Protein AF-A0A2V5UA02-F1 (afdb_monomer)

Secondary structure (DSSP, 8-state):
------------------------------------------------------------------PPPP-S-PPPHHHHHHHHHHHTS--HHHHHHHTT-EEEEEEEEE--SSSTTSPPEEEEEEEEEEEETTTTEEEEEEEEEEEEE-TTS-EEEEEEEE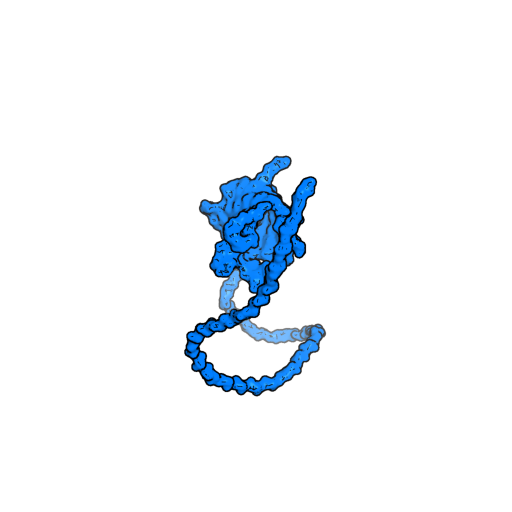EEEEEEETTTTEEEEEEEESS-SPPEEEEEEEETTTTEEEEEEEEEEETTEEEEEEEEEEEEETTEEEEEEEEEETTEEEEEEEEEEEEPPP-

Nearest PDB structures (foldseek):
  7prn-assembly1_A  TM=4.041E-01  e=4.420E-01  Pseudogemmobacter blasticus
  3prn-assembly1_A  TM=4.049E-01  e=5.682E-01  Pseudogemmobacter blasticus
  5prn-assembly1_A  TM=3.579E-01  e=6.282E-01  Pseudogemmobacter blasticus
  1h6s-assembly1_1  TM=4.020E-01  e=2.318E+00  Pseudogemmobacter blasticus
  3njt-assembly1_A  TM=3.508E-01  e=8.136E+00  Bordetella pertussis

pLDDT: mean 78.28, std 24.82, range [33.5, 98.81]

Radius of gyration: 34.62 Å; Cα contacts (8 Å, |Δi|>4): 384; chains: 1; bounding box: 138×60×71 Å

Structure (mmCIF, N/CA/C/O backbone):
data_AF-A0A2V5UA02-F1
#
_entry.id   AF-A0A2V5UA02-F1
#
loop_
_atom_site.group_P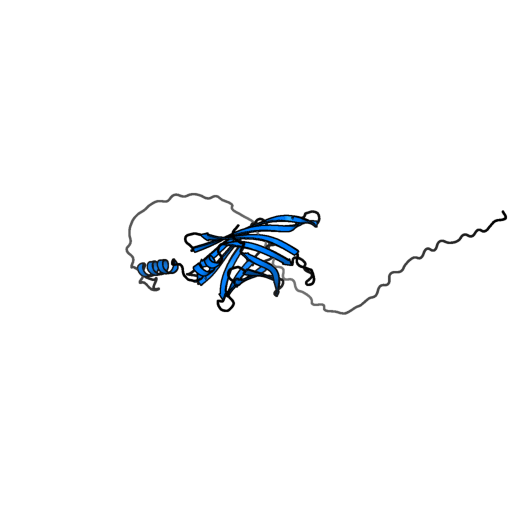DB
_atom_site.id
_atom_site.type_symbol
_atom_site.label_atom_id
_atom_site.label_alt_id
_atom_site.label_comp_id
_atom_site.label_asym_id
_atom_site.label_entity_id
_atom_site.label_seq_id
_atom_site.pdbx_PDB_ins_code
_atom_site.Cartn_x
_atom_site.Cartn_y
_atom_site.Cartn_z
_atom_site.occupancy
_atom_site.B_iso_or_equiv
_atom_site.auth_seq_id
_atom_site.auth_comp_id
_atom_site.auth_asym_id
_atom_site.auth_atom_id
_atom_site.pdbx_PDB_model_num
ATOM 1 N N . MET A 1 1 ? 83.099 -7.678 -37.977 1.00 44.25 1 MET A N 1
ATOM 2 C CA . MET A 1 1 ? 82.083 -8.731 -37.754 1.00 44.25 1 MET A CA 1
ATOM 3 C C . MET A 1 1 ? 81.622 -9.253 -39.113 1.00 44.25 1 MET A C 1
ATOM 5 O O . MET A 1 1 ? 81.489 -8.426 -40.009 1.00 44.25 1 MET A O 1
ATOM 9 N N . PRO A 1 2 ? 81.486 -10.575 -39.313 1.00 43.97 2 PRO A N 1
ATOM 10 C CA . PRO A 1 2 ? 81.421 -11.183 -40.642 1.00 43.97 2 PRO A CA 1
ATOM 11 C C . PRO A 1 2 ? 79.995 -11.489 -41.153 1.00 43.97 2 PRO A C 1
ATOM 13 O O . PRO A 1 2 ? 79.136 -11.896 -40.386 1.00 43.97 2 PRO A O 1
ATOM 16 N N . ALA A 1 3 ? 79.858 -11.365 -42.481 1.00 42.88 3 ALA A N 1
ATOM 17 C CA . ALA A 1 3 ? 79.146 -12.198 -43.472 1.00 42.88 3 ALA A CA 1
ATOM 18 C C . ALA A 1 3 ? 77.590 -12.379 -43.514 1.00 42.88 3 ALA A C 1
ATOM 20 O O . ALA A 1 3 ? 76.915 -12.247 -42.501 1.00 42.88 3 ALA A O 1
ATOM 21 N N . PRO A 1 4 ? 77.017 -12.683 -44.719 1.00 64.56 4 PRO A N 1
ATOM 22 C CA . PRO A 1 4 ? 75.630 -12.357 -45.122 1.00 64.56 4 PRO A CA 1
ATOM 23 C C . PRO A 1 4 ? 74.778 -13.522 -45.736 1.00 64.56 4 PRO A C 1
ATOM 25 O O . PRO A 1 4 ? 75.270 -14.629 -45.920 1.00 64.56 4 PRO A O 1
ATOM 28 N N . ARG A 1 5 ? 73.552 -13.178 -46.203 1.00 43.03 5 ARG A N 1
ATOM 29 C CA . ARG A 1 5 ? 72.666 -13.800 -47.247 1.00 43.03 5 ARG A CA 1
ATOM 30 C C . ARG A 1 5 ? 71.704 -14.975 -46.929 1.00 43.03 5 ARG A C 1
ATOM 32 O O . ARG A 1 5 ? 72.154 -16.071 -46.626 1.00 43.03 5 ARG A O 1
ATOM 39 N N . ARG A 1 6 ? 70.406 -14.763 -47.260 1.00 44.78 6 ARG A N 1
ATOM 40 C CA . ARG A 1 6 ? 69.466 -15.494 -48.189 1.00 44.78 6 ARG A CA 1
ATOM 41 C C . ARG A 1 6 ? 68.017 -15.040 -47.863 1.00 44.78 6 ARG A C 1
ATOM 43 O O . ARG A 1 6 ? 67.679 -15.029 -46.691 1.00 44.78 6 ARG A O 1
ATOM 50 N N . ASN A 1 7 ? 67.212 -14.396 -48.721 1.00 39.03 7 ASN A N 1
ATOM 51 C CA . ASN A 1 7 ? 66.489 -14.789 -49.955 1.00 39.03 7 ASN A CA 1
ATOM 52 C C . ASN A 1 7 ? 65.611 -16.057 -49.870 1.00 39.03 7 ASN A C 1
ATOM 54 O O . ASN A 1 7 ? 66.177 -17.139 -49.785 1.00 39.03 7 ASN A O 1
ATOM 58 N N . GLU A 1 8 ? 64.277 -15.869 -49.949 1.00 41.12 8 GLU A N 1
ATOM 59 C CA . GLU A 1 8 ? 63.208 -16.608 -50.692 1.00 41.12 8 GLU A CA 1
ATOM 60 C C . GLU A 1 8 ? 61.828 -16.188 -50.099 1.00 41.12 8 GLU A C 1
ATOM 62 O O . GLU A 1 8 ? 61.665 -16.260 -48.889 1.00 41.12 8 GLU A O 1
ATOM 67 N N . LEU A 1 9 ? 60.885 -15.470 -50.742 1.00 37.81 9 LEU A N 1
ATOM 68 C CA . LEU A 1 9 ? 60.045 -15.646 -51.953 1.00 37.81 9 LEU A CA 1
ATOM 69 C C . LEU A 1 9 ? 59.036 -16.818 -51.903 1.00 37.81 9 LEU A C 1
ATOM 71 O O . LEU A 1 9 ? 59.403 -17.916 -51.511 1.00 37.81 9 LEU A O 1
ATOM 75 N N . PHE A 1 10 ? 57.816 -16.544 -52.416 1.00 34.16 10 PHE A N 1
ATOM 76 C CA . PHE A 1 10 ? 56.664 -17.434 -52.720 1.00 34.16 10 PHE A CA 1
ATOM 77 C C . PHE A 1 10 ? 55.668 -17.696 -51.556 1.00 34.16 10 PHE A C 1
ATOM 79 O O . PHE A 1 10 ? 56.072 -17.959 -50.438 1.00 34.16 10 PHE A O 1
ATOM 86 N N . THR A 1 11 ? 54.330 -17.647 -51.683 1.00 39.56 11 THR A N 1
ATOM 87 C CA . THR A 1 11 ? 53.408 -17.516 -52.832 1.00 39.56 11 THR A CA 1
ATOM 88 C C . THR A 1 11 ? 52.009 -17.115 -52.338 1.00 39.56 11 THR A C 1
ATOM 90 O O . THR A 1 11 ? 51.593 -17.517 -51.253 1.00 39.56 11 THR A O 1
ATOM 93 N N . PHE A 1 12 ? 51.253 -16.409 -53.182 1.00 37.28 12 PHE A N 1
ATOM 94 C CA . PHE A 1 12 ? 49.795 -16.274 -53.111 1.00 37.28 12 PHE A CA 1
ATOM 95 C C . PHE A 1 12 ? 49.095 -17.644 -53.139 1.00 37.28 12 PHE A C 1
ATOM 97 O O . PHE A 1 12 ? 49.460 -18.503 -53.942 1.00 37.28 12 PHE A O 1
ATOM 104 N N . ARG A 1 13 ? 48.026 -17.815 -52.349 1.00 37.06 13 ARG A N 1
ATOM 105 C CA . ARG A 1 13 ? 47.052 -18.899 -52.547 1.00 37.06 13 ARG A CA 1
ATOM 106 C C . ARG A 1 13 ? 45.625 -18.366 -52.446 1.00 37.06 13 ARG A C 1
ATOM 108 O O . ARG A 1 13 ? 45.094 -18.128 -51.368 1.00 37.06 13 ARG A O 1
ATOM 115 N N . THR A 1 14 ? 45.032 -18.168 -53.612 1.00 40.12 14 THR A N 1
ATOM 116 C CA . THR A 1 14 ? 43.599 -18.027 -53.867 1.00 40.12 14 THR A CA 1
ATOM 117 C C . THR A 1 14 ? 42.928 -19.390 -53.681 1.00 40.12 14 THR A C 1
ATOM 119 O O . THR A 1 14 ? 43.393 -20.366 -54.264 1.00 40.12 14 THR A O 1
ATOM 122 N N . CYS A 1 15 ? 41.809 -19.464 -52.957 1.00 38.41 15 CYS A N 1
ATOM 123 C CA . CYS A 1 15 ? 40.869 -20.585 -53.058 1.00 38.41 15 CYS A CA 1
ATOM 124 C C . CYS A 1 15 ? 39.429 -20.054 -53.098 1.00 38.41 15 CYS A C 1
ATOM 126 O O . CYS A 1 15 ? 38.960 -19.403 -52.169 1.00 38.41 15 CYS A O 1
ATOM 128 N N . HIS A 1 16 ? 38.767 -20.323 -54.223 1.00 34.78 16 HIS A N 1
ATOM 129 C CA . HIS A 1 16 ? 37.327 -20.223 -54.446 1.00 34.78 16 HIS A CA 1
ATOM 130 C C . HIS A 1 16 ? 36.586 -21.410 -53.785 1.00 34.78 16 HIS A C 1
ATOM 132 O O . HIS A 1 16 ? 37.111 -22.517 -53.844 1.00 34.78 16 HIS A O 1
ATOM 138 N N . LEU A 1 17 ? 35.398 -21.129 -53.209 1.00 38.00 17 LEU A N 1
ATOM 139 C CA . LEU A 1 17 ? 34.089 -21.851 -53.212 1.00 38.00 17 LEU A CA 1
ATOM 140 C C . LEU A 1 17 ? 34.045 -23.407 -53.267 1.00 38.00 17 LEU A C 1
ATOM 142 O O . LEU A 1 17 ? 34.821 -24.007 -54.002 1.00 38.00 17 LEU A O 1
ATOM 146 N N . PRO A 1 18 ? 33.067 -24.083 -52.605 1.00 46.84 18 PRO A N 1
ATOM 147 C CA . PRO A 1 18 ? 31.651 -23.909 -52.963 1.00 46.84 18 PRO A CA 1
ATOM 148 C C . PRO A 1 18 ? 30.606 -23.980 -51.832 1.00 46.84 18 PRO A C 1
ATOM 150 O O . PRO A 1 18 ? 30.835 -24.461 -50.726 1.00 46.84 18 PRO A O 1
ATOM 153 N N . ALA A 1 19 ? 29.414 -23.499 -52.193 1.00 39.88 19 ALA A N 1
ATOM 154 C CA . ALA A 1 19 ? 28.150 -23.716 -51.511 1.00 39.88 19 ALA A CA 1
ATOM 155 C C . ALA A 1 19 ? 27.796 -25.212 -51.452 1.00 39.88 19 ALA A C 1
ATOM 157 O O . ALA A 1 19 ? 27.838 -25.902 -52.472 1.00 39.88 19 ALA A O 1
ATOM 158 N N . VAL A 1 20 ? 27.384 -25.681 -50.274 1.00 43.22 20 VAL A N 1
ATOM 159 C CA . VAL A 1 20 ? 26.699 -26.965 -50.102 1.00 43.22 20 VAL A CA 1
ATOM 160 C C . VAL A 1 20 ? 25.232 -26.678 -49.825 1.00 43.22 20 VAL A C 1
ATOM 162 O O . VAL A 1 20 ? 24.873 -25.954 -48.898 1.00 43.22 20 VAL A O 1
ATOM 165 N N . THR A 1 21 ? 24.413 -27.232 -50.706 1.00 40.62 21 THR A N 1
ATOM 166 C CA . THR A 1 21 ? 22.963 -27.327 -50.625 1.00 40.62 21 THR A CA 1
ATOM 167 C C . THR A 1 21 ? 22.632 -28.734 -50.140 1.00 40.62 21 THR A C 1
ATOM 169 O O . THR A 1 21 ? 23.175 -29.694 -50.673 1.00 40.62 21 THR A O 1
ATOM 172 N N . ASP A 1 22 ? 21.744 -28.857 -49.157 1.00 38.25 22 ASP A N 1
ATOM 173 C CA . ASP A 1 22 ? 21.011 -30.096 -48.860 1.00 38.25 22 ASP A CA 1
ATOM 174 C C . ASP A 1 22 ? 19.684 -29.668 -48.213 1.00 38.25 22 ASP A C 1
ATOM 176 O O . ASP A 1 22 ? 19.669 -29.067 -47.142 1.00 38.25 22 ASP A O 1
ATOM 180 N N . ARG A 1 23 ? 18.565 -29.618 -48.949 1.00 33.53 23 ARG A N 1
ATOM 181 C CA . ARG A 1 23 ? 17.647 -30.736 -49.250 1.00 33.53 23 ARG A CA 1
ATOM 182 C C . ARG A 1 23 ? 17.317 -31.587 -48.022 1.00 33.53 23 ARG A C 1
ATOM 184 O O . ARG A 1 23 ? 17.818 -32.688 -47.862 1.00 33.53 23 ARG A O 1
ATOM 191 N N . TRP A 1 24 ? 16.341 -31.118 -47.250 1.00 36.22 24 TRP A N 1
ATOM 192 C CA . TRP A 1 24 ? 15.374 -32.006 -46.608 1.00 36.22 24 TRP A CA 1
ATOM 193 C C . TRP A 1 24 ? 13.993 -31.703 -47.186 1.00 36.22 24 TRP A C 1
ATOM 195 O O . TRP A 1 24 ? 13.451 -30.609 -47.038 1.00 36.22 24 TRP A O 1
ATOM 205 N N . GLN A 1 25 ? 13.503 -32.671 -47.957 1.00 35.56 25 GLN A N 1
ATOM 206 C CA . GLN A 1 25 ? 12.143 -32.766 -48.463 1.00 35.56 25 GLN A CA 1
ATOM 207 C C . GLN A 1 25 ? 11.317 -33.538 -47.431 1.00 35.56 25 GLN A C 1
ATOM 209 O O . GLN A 1 25 ? 11.690 -34.654 -47.097 1.00 35.56 25 GLN A O 1
ATOM 214 N N . ASP A 1 26 ? 10.185 -32.981 -47.014 1.00 40.06 26 ASP A N 1
ATOM 215 C CA . ASP A 1 26 ? 8.992 -33.736 -46.608 1.00 40.06 26 ASP A CA 1
ATOM 216 C C . ASP A 1 26 ? 7.778 -32.872 -47.006 1.00 40.06 26 ASP A C 1
ATOM 218 O O . ASP A 1 26 ? 7.666 -31.712 -46.619 1.00 40.06 26 ASP A O 1
ATOM 222 N N . ALA A 1 27 ? 7.109 -33.221 -48.109 1.00 35.56 27 ALA A N 1
ATOM 223 C CA . ALA A 1 27 ? 5.865 -34.000 -48.155 1.00 35.56 27 ALA A CA 1
ATOM 224 C C . ALA A 1 27 ? 4.658 -33.218 -47.584 1.00 35.56 27 ALA A C 1
ATOM 226 O O . ALA A 1 27 ? 4.416 -33.153 -46.391 1.00 35.56 27 ALA A O 1
ATOM 227 N N . SER A 1 28 ? 3.938 -32.491 -48.443 1.00 36.66 28 SER A N 1
ATOM 228 C CA . SER A 1 28 ? 2.637 -32.939 -48.982 1.00 36.66 28 SER A CA 1
ATOM 229 C C . SER A 1 28 ? 1.447 -32.738 -48.033 1.00 36.66 28 SER A C 1
ATOM 231 O O . SER A 1 28 ? 1.013 -33.676 -47.381 1.00 36.66 28 SER A O 1
ATOM 233 N N . MET A 1 29 ? 0.794 -31.570 -48.091 1.00 33.50 29 MET A N 1
ATOM 234 C CA . MET A 1 29 ? -0.670 -31.529 -47.972 1.00 33.50 29 MET A CA 1
ATOM 235 C C . MET A 1 29 ? -1.243 -30.365 -48.786 1.00 33.50 29 MET A C 1
ATOM 237 O O . MET A 1 29 ? -1.203 -29.202 -48.397 1.00 33.50 29 MET A O 1
ATOM 241 N N . LYS A 1 30 ? -1.738 -30.715 -49.975 1.00 36.88 30 LYS A N 1
ATOM 242 C CA . LYS A 1 30 ? -2.547 -29.865 -50.848 1.00 36.88 30 LYS A CA 1
ATOM 243 C C . LYS A 1 30 ? -3.998 -29.988 -50.389 1.00 36.88 30 LYS A C 1
ATOM 245 O O . LYS A 1 30 ? -4.533 -31.091 -50.438 1.00 36.88 30 LYS A O 1
ATOM 250 N N . ILE A 1 31 ? -4.644 -28.884 -50.025 1.00 43.59 31 ILE A N 1
ATOM 251 C CA . ILE A 1 31 ? -6.110 -28.798 -50.014 1.00 43.59 31 ILE A CA 1
ATOM 252 C C . ILE A 1 31 ? -6.509 -27.538 -50.783 1.00 43.59 31 ILE A C 1
ATOM 254 O O . ILE A 1 31 ? -6.121 -26.423 -50.440 1.00 43.59 31 ILE A O 1
ATOM 258 N N . LEU A 1 32 ? -7.232 -27.765 -51.881 1.00 41.12 32 LEU A N 1
ATOM 259 C CA . LEU A 1 32 ? -7.864 -26.762 -52.731 1.00 41.12 32 LEU A CA 1
ATOM 260 C C . LEU A 1 32 ? -9.082 -26.131 -52.020 1.00 41.12 32 LEU A C 1
ATOM 262 O O . LEU A 1 32 ? -9.930 -26.856 -51.516 1.00 41.12 32 LEU A O 1
ATOM 266 N N . MET A 1 33 ? -9.130 -24.791 -52.024 1.00 38.28 33 MET A N 1
ATOM 267 C CA . MET A 1 33 ? -10.211 -23.868 -52.456 1.00 38.28 33 MET A CA 1
ATOM 268 C C . MET A 1 33 ? -11.691 -24.344 -52.512 1.00 38.28 33 MET A C 1
ATOM 270 O O . MET A 1 33 ? -11.952 -25.463 -52.946 1.00 38.28 33 MET A O 1
ATOM 274 N N . PRO A 1 34 ? -12.682 -23.454 -52.227 1.00 44.00 34 PRO A N 1
ATOM 275 C CA . PRO A 1 34 ? -12.965 -22.334 -53.141 1.00 44.00 34 PRO A CA 1
ATOM 276 C C . PRO A 1 34 ? -13.311 -20.960 -52.534 1.00 44.00 34 PRO A C 1
ATOM 278 O O . PRO A 1 34 ? -13.901 -20.822 -51.466 1.00 44.00 34 PRO A O 1
ATOM 281 N N . LEU A 1 35 ? -12.963 -19.945 -53.334 1.00 33.78 35 LEU A N 1
ATOM 282 C CA . LEU A 1 35 ? -13.507 -18.588 -53.357 1.00 33.78 35 LEU A CA 1
ATOM 283 C C . LEU A 1 35 ? -15.044 -18.598 -53.419 1.00 33.78 35 LEU A C 1
ATOM 285 O O . LEU A 1 35 ? -15.616 -19.230 -54.306 1.00 33.78 35 LEU A O 1
ATOM 289 N N . ILE A 1 36 ? -15.683 -17.759 -52.603 1.00 37.84 36 ILE A N 1
ATOM 290 C CA . ILE A 1 36 ? -16.946 -17.107 -52.964 1.00 37.84 36 ILE A CA 1
ATOM 291 C C . ILE A 1 36 ? -16.736 -15.600 -52.814 1.00 37.84 36 ILE A C 1
ATOM 293 O O . ILE A 1 36 ? -16.637 -15.056 -51.718 1.00 37.84 36 ILE A O 1
ATOM 297 N N . THR A 1 37 ? -16.631 -14.940 -53.960 1.00 33.97 37 THR A N 1
ATOM 298 C CA . THR A 1 37 ? -16.760 -13.497 -54.152 1.00 33.97 37 THR A CA 1
ATOM 299 C C . THR A 1 37 ? -18.215 -13.082 -53.955 1.00 33.97 37 THR A C 1
ATOM 301 O O . THR A 1 37 ? -19.076 -13.539 -54.702 1.00 33.97 37 THR A O 1
ATOM 304 N N . ILE A 1 38 ? -18.486 -12.164 -53.024 1.00 43.59 38 ILE A N 1
ATOM 305 C CA . ILE A 1 38 ? -19.671 -11.298 -53.092 1.00 43.59 38 ILE A CA 1
ATOM 306 C C . ILE A 1 38 ? -19.188 -9.851 -53.066 1.00 43.59 38 ILE A C 1
ATOM 308 O O . ILE A 1 38 ? -18.686 -9.339 -52.069 1.00 43.59 38 ILE A O 1
ATOM 312 N N . LEU A 1 39 ? -19.318 -9.238 -54.235 1.00 33.91 39 LEU A N 1
ATOM 313 C CA . LEU A 1 39 ? -19.153 -7.828 -54.523 1.00 33.91 39 LEU A CA 1
ATOM 314 C C . LEU A 1 39 ? -20.475 -7.128 -54.183 1.00 33.91 39 LEU A C 1
ATOM 316 O O . LEU A 1 39 ? -21.477 -7.417 -54.826 1.00 33.91 39 LEU A O 1
ATOM 320 N N . PHE A 1 40 ? -20.477 -6.190 -53.238 1.00 38.31 40 PHE A N 1
ATOM 321 C CA . PHE A 1 40 ? -21.407 -5.059 -53.268 1.00 38.31 40 PHE A CA 1
ATOM 322 C C . PHE A 1 40 ? -20.694 -3.819 -52.730 1.00 38.31 40 PHE A C 1
ATOM 324 O O . PHE A 1 40 ? -20.403 -3.689 -51.544 1.00 38.31 40 PHE A O 1
ATOM 331 N N . ALA A 1 41 ? -20.372 -2.925 -53.659 1.00 37.53 41 ALA A N 1
ATOM 332 C CA . ALA A 1 41 ? -20.056 -1.537 -53.385 1.00 37.53 41 ALA A CA 1
ATOM 333 C C . ALA A 1 41 ? -21.334 -0.810 -52.944 1.00 37.53 41 ALA A C 1
ATOM 335 O O . ALA A 1 41 ? -22.381 -1.087 -53.516 1.00 37.53 41 ALA A O 1
ATOM 336 N N . THR A 1 42 ? -21.233 0.138 -52.006 1.00 40.31 42 THR A N 1
ATOM 337 C CA . THR A 1 42 ? -21.616 1.547 -52.238 1.00 40.31 42 THR A CA 1
ATOM 338 C C . THR A 1 42 ? -21.344 2.438 -51.020 1.00 40.31 42 THR A C 1
ATOM 340 O O . THR A 1 42 ? -21.870 2.213 -49.938 1.00 40.31 42 THR A O 1
ATOM 343 N N . LEU A 1 43 ? -20.554 3.475 -51.306 1.00 39.34 43 LEU A N 1
ATOM 344 C CA . LEU A 1 43 ? -20.651 4.892 -50.935 1.00 39.34 43 LEU A CA 1
ATOM 345 C C . LEU A 1 43 ? -20.755 5.371 -49.472 1.00 39.34 43 LEU A C 1
ATOM 347 O O . LEU A 1 43 ? -21.696 5.126 -48.728 1.00 39.34 43 LEU A O 1
ATOM 351 N N . ILE A 1 44 ? -19.784 6.240 -49.194 1.00 49.00 44 ILE A N 1
ATOM 352 C CA . ILE A 1 44 ? -19.605 7.191 -48.101 1.00 49.00 44 ILE A CA 1
ATOM 353 C C . ILE A 1 44 ? -20.688 8.280 -48.149 1.00 49.00 44 ILE A C 1
ATOM 355 O O . ILE A 1 44 ? -20.891 8.884 -49.200 1.00 49.00 44 ILE A O 1
ATOM 359 N N . ALA A 1 45 ? -21.271 8.616 -46.997 1.00 42.94 45 ALA A N 1
ATOM 360 C CA . ALA A 1 45 ? -21.714 9.977 -46.689 1.00 42.94 45 ALA A CA 1
ATOM 361 C C . ALA A 1 45 ? -21.828 10.160 -45.167 1.00 42.94 45 ALA A C 1
ATOM 363 O O . ALA A 1 45 ? -22.737 9.641 -44.523 1.00 42.94 45 AL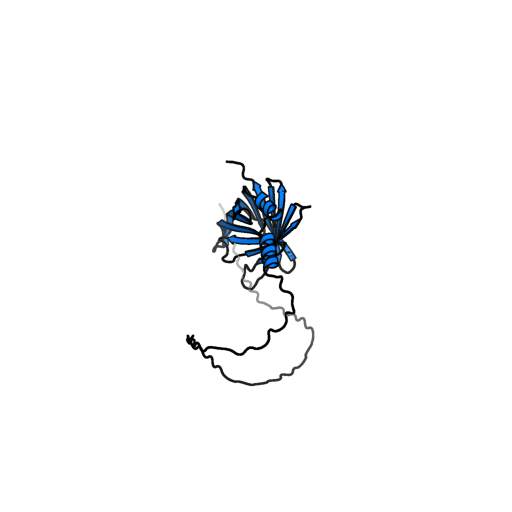A A O 1
ATOM 364 N N . THR A 1 46 ? -20.888 10.903 -44.588 1.00 52.03 46 THR A N 1
ATOM 365 C CA . THR A 1 46 ? -21.036 11.535 -43.276 1.00 52.03 46 THR A CA 1
ATOM 366 C C . THR A 1 46 ? -21.936 12.766 -43.404 1.00 52.03 46 THR A C 1
ATOM 368 O O . THR A 1 46 ? -21.794 13.531 -44.359 1.00 52.03 46 THR A O 1
ATOM 371 N N . PRO A 1 47 ? -22.782 13.043 -42.403 1.00 50.81 47 PRO A N 1
ATOM 372 C CA . PRO A 1 47 ? -23.123 14.414 -42.079 1.00 50.81 47 PRO A CA 1
ATOM 373 C C . PRO A 1 47 ? -22.591 14.744 -40.685 1.00 50.81 47 PRO A C 1
ATOM 375 O O . PRO A 1 47 ? -23.102 14.301 -39.660 1.00 50.81 47 PRO A O 1
ATOM 378 N N . SER A 1 48 ? -21.539 15.557 -40.675 1.00 49.78 48 SER A N 1
ATOM 379 C CA . SER A 1 48 ? -21.282 16.489 -39.586 1.00 49.78 48 SER A CA 1
ATOM 380 C C . SER A 1 48 ? -22.328 17.596 -39.700 1.00 49.78 48 SER A C 1
ATOM 382 O O . SER A 1 48 ? -22.337 18.287 -40.713 1.00 49.78 48 SER A O 1
ATOM 384 N N . PHE A 1 49 ? -23.215 17.754 -38.715 1.00 44.31 49 PHE A N 1
ATOM 385 C CA . PHE A 1 49 ? -23.957 19.001 -38.522 1.00 44.31 49 PHE A CA 1
ATOM 386 C C . PHE A 1 49 ? -24.345 19.197 -37.049 1.00 44.31 49 PHE A C 1
ATOM 388 O O . PHE A 1 49 ? -25.112 18.434 -36.472 1.00 44.31 49 PHE A O 1
ATOM 395 N N . ALA A 1 50 ? -23.710 20.225 -36.485 1.00 36.62 50 ALA A N 1
ATOM 396 C CA . ALA A 1 50 ? -24.150 21.201 -35.492 1.00 36.62 50 ALA A CA 1
ATOM 397 C C . ALA A 1 50 ? -25.260 20.848 -34.481 1.00 36.62 50 ALA A C 1
ATOM 399 O O . ALA A 1 50 ? -26.403 20.562 -34.827 1.00 36.62 50 ALA A O 1
ATOM 400 N N . GLN A 1 51 ? -24.932 21.093 -33.207 1.00 36.84 51 GLN A N 1
ATOM 401 C CA . GLN A 1 51 ? -25.885 21.449 -32.158 1.00 36.84 51 GLN A CA 1
ATOM 402 C C . GLN A 1 51 ? -26.821 22.565 -32.643 1.00 36.84 51 GLN A C 1
ATOM 404 O O . GLN A 1 51 ? -26.404 23.711 -32.804 1.00 36.84 51 GLN A O 1
ATOM 409 N N . THR A 1 52 ? -28.101 22.252 -32.796 1.00 37.25 52 THR A N 1
ATOM 410 C CA . THR A 1 52 ? -29.168 23.248 -32.720 1.00 37.25 52 THR A CA 1
ATOM 411 C C . THR A 1 52 ? -29.781 23.188 -31.332 1.00 37.25 52 THR A C 1
ATOM 413 O O . THR A 1 52 ? -30.460 22.231 -30.964 1.00 37.25 52 THR A O 1
ATOM 416 N N . THR A 1 53 ? -29.521 24.233 -30.555 1.00 43.41 53 THR A N 1
ATOM 417 C CA . THR A 1 53 ? -30.341 24.625 -29.417 1.00 43.41 53 THR A CA 1
ATOM 418 C C . THR A 1 53 ? -31.737 24.972 -29.928 1.00 43.41 53 THR A C 1
ATOM 420 O O . THR A 1 53 ? -31.925 25.959 -30.634 1.00 43.41 53 THR A O 1
ATOM 423 N N . SER A 1 54 ? -32.736 24.172 -29.569 1.00 39.34 54 SER A N 1
ATOM 424 C CA . SER A 1 54 ? -34.141 24.531 -29.760 1.00 39.34 54 SER A CA 1
ATOM 425 C C . SER A 1 54 ? -34.873 24.457 -28.429 1.00 39.34 54 SER A C 1
ATOM 427 O O . SER A 1 54 ? -35.268 23.399 -27.945 1.00 39.34 54 SER A O 1
ATOM 429 N N . THR A 1 55 ? -34.956 25.645 -27.844 1.00 36.66 55 THR A N 1
ATOM 430 C CA . THR A 1 55 ? -36.007 26.214 -27.007 1.00 36.66 55 THR A CA 1
ATOM 431 C C . THR A 1 55 ? -37.319 25.422 -26.956 1.00 36.66 55 THR A C 1
ATOM 433 O O . THR A 1 55 ? -37.940 25.113 -27.969 1.00 36.66 55 THR A O 1
ATOM 436 N N . SER A 1 56 ? -37.736 25.184 -25.715 1.00 40.69 56 SER A N 1
ATOM 437 C CA . SER A 1 56 ? -39.050 24.731 -25.253 1.00 40.69 56 SER A CA 1
ATOM 438 C C . SER A 1 56 ? -40.222 25.562 -25.801 1.00 40.69 56 SER A C 1
ATOM 440 O O . SER A 1 56 ? -40.104 26.786 -25.894 1.00 40.69 56 SER A O 1
ATOM 442 N N . PRO A 1 57 ? -41.402 24.950 -25.988 1.00 43.22 57 PRO A N 1
ATOM 443 C CA . PRO A 1 57 ? -42.650 25.604 -25.639 1.00 43.22 57 PRO A CA 1
ATOM 444 C C . PRO A 1 57 ? -43.338 24.867 -24.487 1.00 43.22 57 PRO A C 1
ATOM 446 O O . PRO A 1 57 ? -43.652 23.678 -24.558 1.00 43.22 57 PRO A O 1
ATOM 449 N N . ALA A 1 58 ? -43.616 25.628 -23.431 1.00 43.00 58 ALA A N 1
ATOM 450 C CA . ALA A 1 58 ? -44.589 25.279 -22.414 1.00 43.00 58 ALA A CA 1
ATOM 451 C C . ALA A 1 58 ? -45.998 25.192 -23.032 1.00 43.00 58 ALA A C 1
ATOM 453 O O . ALA A 1 58 ? -46.420 26.087 -23.762 1.00 43.00 58 ALA A O 1
ATOM 454 N N . GLY A 1 59 ? -46.734 24.139 -22.683 1.00 35.28 59 GLY A N 1
ATOM 455 C CA . GLY A 1 59 ? -48.155 23.964 -22.971 1.00 35.28 59 GLY A CA 1
ATOM 456 C C . GLY A 1 59 ? -48.753 23.012 -21.940 1.00 35.28 59 GLY A C 1
ATOM 457 O O . GLY A 1 59 ? -48.265 21.900 -21.760 1.00 35.28 59 GLY A O 1
ATOM 458 N N . ALA A 1 60 ? -49.735 23.501 -21.193 1.00 38.56 60 ALA A N 1
ATOM 459 C CA . ALA A 1 60 ? -50.197 22.942 -19.934 1.00 38.56 60 ALA A CA 1
ATOM 460 C C . ALA A 1 60 ? -51.335 21.908 -20.070 1.00 38.56 60 ALA A C 1
ATOM 462 O O . ALA A 1 60 ? -52.155 21.980 -20.978 1.00 38.56 60 ALA A O 1
ATOM 463 N N . SER A 1 61 ? -51.411 21.066 -19.033 1.00 33.78 61 SER A N 1
ATOM 464 C CA . SER A 1 61 ? -52.620 20.531 -18.381 1.00 33.78 61 SER A CA 1
ATOM 465 C C . SER A 1 61 ? -53.336 19.277 -18.919 1.00 33.78 61 SER A C 1
ATOM 467 O O . SER A 1 61 ? -54.132 19.304 -19.848 1.00 33.78 61 SER A O 1
ATOM 469 N N . SER A 1 62 ? -53.148 18.223 -18.110 1.00 37.59 62 SER A N 1
ATOM 470 C CA . SER A 1 62 ? -54.137 17.286 -17.546 1.00 37.59 62 SER A CA 1
ATOM 471 C C . SER A 1 62 ? -54.828 16.248 -18.438 1.00 37.59 62 SER A C 1
ATOM 473 O O . SER A 1 62 ? -55.842 16.520 -19.070 1.00 37.59 62 SER A O 1
ATOM 475 N N . SER A 1 63 ? -54.413 14.989 -18.257 1.00 35.53 63 SER A N 1
ATOM 476 C CA . SER A 1 63 ? -55.344 13.862 -18.147 1.00 35.53 63 SER A CA 1
ATOM 477 C C . SER A 1 63 ? -54.901 12.953 -17.004 1.00 35.53 63 SER A C 1
ATOM 479 O O . SER A 1 63 ? -53.790 12.427 -17.004 1.00 35.53 63 SER A O 1
ATOM 481 N N . SER A 1 64 ? -55.792 12.792 -16.028 1.00 45.84 64 SER A N 1
ATOM 482 C CA . SER A 1 64 ? -55.751 11.742 -15.014 1.00 45.84 64 SER A CA 1
ATOM 483 C C . SER A 1 64 ? -55.672 10.378 -15.702 1.00 45.84 64 SER A C 1
ATOM 485 O O . SER A 1 64 ? -56.553 10.027 -16.486 1.00 45.84 64 SER A O 1
ATOM 487 N N . ALA A 1 65 ? -54.621 9.616 -15.416 1.00 37.94 65 ALA A N 1
ATOM 488 C CA . ALA A 1 65 ? -54.556 8.194 -15.707 1.00 37.94 65 ALA A CA 1
ATOM 489 C C . ALA A 1 65 ? -53.865 7.502 -14.530 1.00 37.94 65 ALA A C 1
ATOM 491 O O . ALA A 1 65 ? -52.706 7.770 -14.224 1.00 37.94 65 ALA A O 1
ATOM 492 N N . ALA A 1 66 ? -54.670 6.690 -13.848 1.00 37.06 66 ALA A N 1
ATOM 493 C CA . ALA A 1 66 ? -54.355 5.656 -12.874 1.00 37.06 66 ALA A CA 1
ATOM 494 C C . ALA A 1 66 ? -52.872 5.465 -12.511 1.00 37.06 66 ALA A C 1
ATOM 496 O O . ALA A 1 66 ? -52.056 5.034 -13.322 1.00 37.06 66 ALA A O 1
ATOM 497 N N . GLN A 1 67 ? -52.585 5.678 -11.227 1.00 42.81 67 GLN A N 1
ATOM 498 C CA . GLN A 1 67 ? -51.388 5.197 -10.549 1.00 42.81 67 GLN A CA 1
ATOM 499 C C . GLN A 1 67 ? -51.153 3.708 -10.859 1.00 42.81 67 GLN A C 1
ATOM 501 O O . GLN A 1 67 ? -51.985 2.879 -10.476 1.00 42.81 67 GLN A O 1
ATOM 506 N N . PRO A 1 68 ? -50.031 3.335 -11.500 1.00 41.31 68 PRO A N 1
ATOM 507 C CA . PRO A 1 68 ? -49.618 1.947 -11.546 1.00 41.31 68 PRO A CA 1
ATOM 508 C C . PRO A 1 68 ? -49.218 1.519 -10.137 1.00 41.31 68 PRO A C 1
ATOM 510 O O . PRO A 1 68 ? -48.396 2.157 -9.474 1.00 41.31 68 PRO A O 1
ATOM 513 N N . ALA A 1 69 ? -49.864 0.454 -9.678 1.00 41.12 69 ALA A N 1
ATOM 514 C CA . ALA A 1 69 ? -49.608 -0.202 -8.414 1.00 41.12 69 ALA A CA 1
ATOM 515 C C . ALA A 1 69 ? -48.114 -0.498 -8.228 1.00 41.12 69 ALA A C 1
ATOM 517 O O . ALA A 1 69 ? -47.435 -0.998 -9.127 1.00 41.12 69 ALA A O 1
ATOM 518 N N . ALA A 1 70 ? -47.632 -0.207 -7.021 1.00 51.25 70 ALA A N 1
ATOM 519 C CA . ALA A 1 70 ? -46.317 -0.596 -6.553 1.00 51.25 70 ALA A CA 1
ATOM 520 C C . ALA A 1 70 ? -46.107 -2.106 -6.744 1.00 51.25 70 ALA A C 1
ATOM 522 O O . ALA A 1 70 ? -46.848 -2.923 -6.198 1.00 51.25 70 ALA A O 1
ATOM 523 N N . SER A 1 71 ? -45.062 -2.473 -7.480 1.00 46.97 71 SER A N 1
ATOM 524 C CA . SER A 1 71 ? -44.460 -3.801 -7.405 1.00 46.97 71 SER A CA 1
ATOM 525 C C . SER A 1 71 ? -42.945 -3.658 -7.563 1.00 46.97 71 SER A C 1
ATOM 527 O O . SER A 1 71 ? -42.455 -3.138 -8.560 1.00 46.97 71 SER A O 1
ATOM 529 N N . GLY A 1 72 ? -42.221 -4.049 -6.510 1.00 45.06 72 GLY A N 1
ATOM 530 C CA . GLY A 1 72 ? -40.779 -3.848 -6.340 1.00 45.06 72 GLY A CA 1
ATOM 531 C C . GLY A 1 72 ? -40.493 -2.903 -5.174 1.00 45.06 72 GLY A C 1
ATOM 532 O O . GLY A 1 72 ? -40.366 -1.699 -5.367 1.00 45.06 72 GLY A O 1
ATOM 533 N N . GLY A 1 73 ? -40.452 -3.435 -3.949 1.00 61.06 73 GLY A N 1
ATOM 534 C CA . GLY A 1 73 ? -40.276 -2.655 -2.722 1.00 61.06 73 GLY A CA 1
ATOM 535 C C . GLY A 1 73 ? -38.945 -1.904 -2.682 1.00 61.06 73 GLY A C 1
ATOM 536 O O . GLY A 1 73 ? -37.950 -2.435 -2.196 1.00 61.06 73 GLY A O 1
ATOM 537 N N . GLN A 1 74 ? -38.930 -0.656 -3.153 1.00 61.62 74 GLN A N 1
ATOM 538 C CA . GLN A 1 74 ? -37.902 0.296 -2.749 1.00 61.62 74 GLN A CA 1
ATOM 539 C C . GLN A 1 74 ? -38.015 0.494 -1.232 1.00 61.62 74 GLN A C 1
ATOM 541 O O . GLN A 1 74 ? -39.137 0.660 -0.735 1.00 61.62 74 GLN A O 1
ATOM 546 N N . PRO A 1 75 ? -36.898 0.479 -0.480 1.00 71.75 75 PRO A N 1
ATOM 547 C CA . PRO A 1 75 ? -36.947 0.808 0.935 1.00 71.75 75 PRO A CA 1
ATOM 548 C C . PRO A 1 75 ? -37.616 2.176 1.088 1.00 71.75 75 PRO A C 1
ATOM 550 O O . PRO A 1 75 ? -37.348 3.094 0.307 1.00 71.75 75 PRO A O 1
ATOM 553 N N . ASN A 1 76 ? -38.516 2.314 2.066 1.00 87.94 76 ASN A N 1
ATOM 554 C CA . ASN A 1 76 ? -39.117 3.615 2.337 1.00 87.94 76 ASN A CA 1
ATOM 555 C C . ASN A 1 76 ? -37.996 4.645 2.604 1.00 87.94 76 ASN A C 1
ATOM 557 O O . ASN A 1 76 ? -36.895 4.290 3.035 1.00 87.94 76 ASN A O 1
ATOM 561 N N . GLN A 1 77 ? -38.243 5.924 2.311 1.00 89.88 77 GLN A N 1
ATOM 562 C CA . GLN A 1 77 ? -37.195 6.955 2.377 1.00 89.88 77 GLN A CA 1
ATOM 563 C C . GLN A 1 77 ? -36.497 7.018 3.748 1.00 89.88 77 GLN A C 1
ATOM 565 O O . GLN A 1 77 ? -35.304 7.303 3.817 1.00 89.88 77 GLN A O 1
ATOM 570 N N . GLN A 1 78 ? -37.220 6.706 4.828 1.00 92.12 78 GLN A N 1
ATOM 571 C CA . GLN A 1 78 ? -36.685 6.669 6.190 1.00 92.12 78 GLN A CA 1
ATOM 572 C C . GLN A 1 78 ? -35.667 5.536 6.377 1.00 92.12 78 GLN A C 1
ATOM 574 O O . GLN A 1 78 ? -34.604 5.758 6.955 1.00 92.12 78 GLN A O 1
ATOM 579 N N . GLU A 1 79 ? -35.945 4.345 5.849 1.00 92.88 79 GLU A N 1
ATOM 580 C CA . GLU A 1 79 ? -35.029 3.206 5.893 1.00 92.88 79 GLU A CA 1
ATOM 581 C C . GLU A 1 79 ? -33.791 3.457 5.025 1.00 92.88 79 GLU A C 1
ATOM 583 O O . GLU A 1 79 ? -32.677 3.196 5.474 1.00 92.88 79 GLU A O 1
ATOM 588 N N . MET A 1 80 ? -33.944 4.060 3.838 1.00 92.56 80 MET A N 1
ATOM 589 C CA . MET A 1 80 ? -32.787 4.472 3.028 1.00 92.56 80 MET A CA 1
ATOM 590 C C . MET A 1 80 ? -31.905 5.484 3.768 1.00 92.56 80 MET A C 1
ATOM 592 O O . MET A 1 80 ? -30.684 5.340 3.790 1.00 92.56 80 MET A O 1
ATOM 596 N N . MET A 1 81 ? -32.508 6.488 4.413 1.00 94.12 81 MET A N 1
ATOM 597 C CA . MET A 1 81 ? -31.767 7.489 5.184 1.00 94.12 81 MET A CA 1
ATOM 598 C C . MET A 1 81 ? -31.035 6.856 6.371 1.00 94.12 81 MET A C 1
ATOM 600 O O . MET A 1 81 ? -29.867 7.160 6.615 1.00 94.12 81 MET A O 1
ATOM 604 N N . LYS A 1 82 ? -31.690 5.934 7.086 1.00 94.88 82 LYS A N 1
ATOM 605 C CA . LYS A 1 82 ? -31.079 5.171 8.178 1.00 94.88 82 LYS A CA 1
ATOM 606 C C . LYS A 1 82 ? -29.895 4.343 7.683 1.00 94.88 82 LYS A C 1
ATOM 608 O O . LYS A 1 82 ? -28.823 4.417 8.277 1.00 94.88 82 LYS A O 1
ATOM 613 N N . GLN A 1 83 ? -30.052 3.612 6.582 1.00 93.56 83 GLN A N 1
ATOM 614 C CA . GLN A 1 83 ? -28.969 2.827 5.986 1.00 93.56 83 GLN A CA 1
ATOM 615 C C . GLN A 1 83 ? -27.803 3.710 5.537 1.00 93.56 83 GLN A C 1
ATOM 617 O O . GLN A 1 83 ? -26.656 3.391 5.836 1.00 93.56 83 GLN A O 1
ATOM 622 N N . MET A 1 84 ? -28.074 4.848 4.894 1.00 93.69 84 MET A N 1
ATOM 623 C CA . MET A 1 84 ? -27.040 5.809 4.502 1.00 93.69 84 MET A CA 1
ATOM 624 C C . MET A 1 84 ? -26.270 6.338 5.718 1.00 93.69 84 MET A C 1
ATOM 626 O O . MET A 1 84 ? -25.040 6.394 5.693 1.00 93.69 84 MET A O 1
ATOM 630 N N . MET A 1 85 ? -26.973 6.679 6.803 1.00 94.62 85 MET A N 1
ATOM 631 C CA . MET A 1 85 ? -26.336 7.108 8.048 1.00 94.62 85 MET A CA 1
ATOM 632 C C . MET A 1 85 ? -25.467 6.002 8.649 1.00 94.62 85 MET A C 1
ATOM 634 O O . MET A 1 85 ? -24.321 6.278 8.997 1.00 94.62 85 MET A O 1
ATOM 638 N N . GLU A 1 86 ? -25.956 4.762 8.729 1.00 94.81 86 GLU A N 1
ATOM 639 C CA . GLU A 1 86 ? -25.164 3.631 9.231 1.00 94.81 86 GLU A CA 1
ATOM 640 C C . GLU A 1 86 ? -23.919 3.372 8.370 1.00 94.81 86 GLU A C 1
ATOM 642 O O . GLU A 1 86 ? -22.816 3.278 8.905 1.00 94.81 86 GLU A O 1
ATOM 647 N N . MET A 1 87 ? -24.053 3.355 7.040 1.00 94.94 87 MET A N 1
ATOM 648 C CA . MET A 1 87 ? -22.924 3.169 6.116 1.00 94.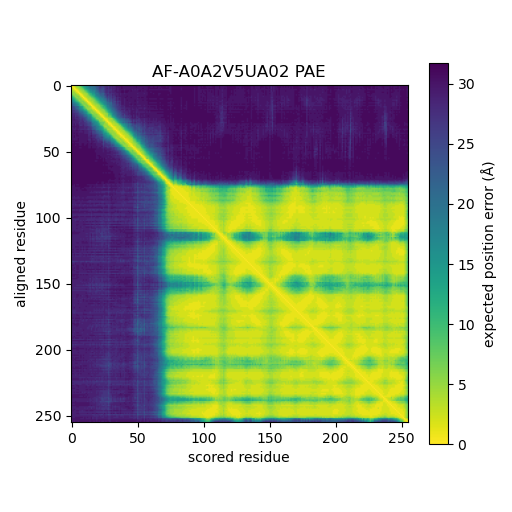94 87 MET A CA 1
ATOM 649 C C . MET A 1 87 ? -21.925 4.332 6.152 1.00 94.94 87 MET A C 1
ATOM 651 O O . MET A 1 87 ? -20.770 4.165 5.769 1.00 94.94 87 MET A O 1
ATOM 655 N N . SER A 1 88 ? -22.322 5.507 6.644 1.00 93.81 88 SER A N 1
ATOM 656 C CA . SER A 1 88 ? -21.417 6.648 6.818 1.00 93.81 88 SER A CA 1
ATOM 657 C C . SER A 1 88 ? -20.576 6.585 8.102 1.00 93.81 88 SER A C 1
ATOM 659 O O . SER A 1 88 ? -19.663 7.402 8.266 1.00 93.81 88 SER A O 1
ATOM 661 N N . LYS A 1 89 ? -20.861 5.660 9.029 1.00 96.81 89 LYS A N 1
ATOM 662 C CA . LYS A 1 89 ? -20.134 5.553 10.301 1.00 96.81 89 LYS A CA 1
ATOM 663 C C . LYS A 1 89 ? -18.788 4.859 10.121 1.00 96.81 89 LYS A C 1
ATOM 665 O O . LYS A 1 89 ? -18.658 3.870 9.404 1.00 96.81 89 LYS A O 1
ATOM 670 N N . LEU A 1 90 ? -17.782 5.361 10.827 1.00 98.00 90 LEU A N 1
ATOM 671 C CA . LEU A 1 90 ? -16.474 4.719 10.898 1.00 98.00 90 LEU A CA 1
ATOM 672 C C . LEU A 1 90 ? -16.578 3.442 11.743 1.00 98.00 90 LEU A C 1
ATOM 674 O O . LEU A 1 90 ? -17.383 3.353 12.670 1.00 98.00 90 LEU A O 1
ATOM 678 N N . ASN A 1 91 ? -15.729 2.468 11.438 1.00 97.62 91 ASN A N 1
ATOM 679 C CA . ASN A 1 91 ? -15.635 1.194 12.151 1.00 97.62 91 ASN A CA 1
ATOM 680 C C . ASN A 1 91 ? -14.166 0.770 12.310 1.00 97.62 91 ASN A C 1
ATOM 682 O O . ASN A 1 91 ? -13.251 1.532 11.991 1.00 97.62 91 ASN A O 1
ATOM 686 N N . GLU A 1 92 ? -13.932 -0.448 12.796 1.00 98.06 92 GLU A N 1
ATOM 687 C CA . GLU A 1 92 ? -12.584 -0.964 13.060 1.00 98.06 92 GLU A CA 1
ATOM 688 C C . GLU A 1 92 ? -11.679 -0.995 11.819 1.00 98.06 92 GLU A C 1
ATOM 690 O O . GLU A 1 92 ? -10.481 -0.774 11.950 1.00 98.06 92 GLU A O 1
ATOM 695 N N . ASN A 1 93 ? -12.224 -1.153 10.608 1.00 98.38 93 ASN A N 1
ATOM 696 C CA . ASN A 1 93 ? -11.415 -1.130 9.383 1.00 98.38 93 ASN A CA 1
ATOM 697 C C . ASN A 1 93 ? -10.845 0.265 9.086 1.00 98.38 93 ASN A C 1
ATOM 699 O O . ASN A 1 93 ? -9.716 0.390 8.620 1.00 98.38 93 ASN A O 1
ATOM 703 N N . HIS A 1 94 ? -11.591 1.323 9.416 1.00 98.56 94 HIS A N 1
ATOM 704 C CA . HIS A 1 94 ? -11.088 2.694 9.314 1.00 98.56 94 HIS A CA 1
ATOM 705 C C . HIS A 1 94 ? -9.970 2.935 10.334 1.00 98.56 94 HIS A C 1
ATOM 707 O O . HIS A 1 94 ? -8.914 3.462 9.994 1.00 98.56 94 HIS A O 1
ATOM 713 N N . LYS A 1 95 ? -10.167 2.471 11.577 1.00 97.56 95 LYS A N 1
ATOM 714 C CA . LYS A 1 95 ? -9.145 2.559 12.631 1.00 97.56 95 LYS A CA 1
ATOM 715 C C . LYS A 1 95 ? -7.887 1.771 12.280 1.00 97.56 95 LYS A C 1
ATOM 717 O O . LYS A 1 95 ? -6.790 2.214 12.607 1.00 97.56 95 LYS A O 1
ATOM 722 N N . LEU A 1 96 ? -8.036 0.630 11.611 1.00 97.50 96 LEU A N 1
ATOM 723 C CA . LEU A 1 96 ? -6.921 -0.190 11.163 1.00 97.50 96 LEU A CA 1
ATOM 724 C C . LEU A 1 96 ? -6.022 0.584 10.189 1.00 97.50 96 LEU A C 1
ATOM 726 O O . LEU A 1 96 ? -4.809 0.596 10.382 1.00 97.50 96 LEU A O 1
ATOM 730 N N . LEU A 1 97 ? -6.595 1.294 9.211 1.00 97.81 97 LEU A N 1
ATOM 731 C CA . LEU A 1 97 ? -5.817 2.150 8.306 1.00 97.81 97 LEU A CA 1
ATOM 732 C C . LEU A 1 97 ? -5.119 3.282 9.070 1.00 97.81 97 LEU A C 1
ATOM 734 O O . LEU A 1 97 ? -3.911 3.472 8.921 1.00 97.81 97 LEU A O 1
ATOM 738 N N . SER A 1 98 ? -5.858 3.980 9.938 1.00 97.06 98 SER A N 1
ATOM 739 C CA . SER A 1 98 ? -5.322 5.061 10.775 1.00 97.06 98 SER A CA 1
ATOM 740 C C . SER A 1 98 ? -4.231 4.600 11.744 1.00 97.06 98 SER A C 1
ATOM 742 O O . SER A 1 98 ? -3.379 5.396 12.130 1.00 97.06 98 SER A O 1
ATOM 744 N N . SER A 1 99 ? -4.207 3.323 12.139 1.00 96.06 99 SER A N 1
ATOM 745 C CA . SER A 1 99 ? -3.154 2.787 13.014 1.00 96.06 99 SER A CA 1
ATOM 746 C C . SER A 1 99 ? -1.760 2.835 12.371 1.00 96.06 99 SER A C 1
ATOM 748 O O . SER A 1 99 ? -0.750 2.848 13.077 1.00 96.06 99 SER A O 1
ATOM 750 N N . LEU A 1 100 ? -1.706 2.921 11.037 1.00 96.62 100 LEU A N 1
ATOM 751 C CA . LEU A 1 100 ? -0.477 3.015 10.248 1.00 96.62 100 LEU A CA 1
ATOM 752 C C . LEU A 1 100 ? -0.002 4.465 10.041 1.00 96.62 100 LEU A C 1
ATOM 754 O O . LEU A 1 100 ? 1.019 4.691 9.382 1.00 96.62 100 LEU A O 1
ATOM 758 N N . ASP A 1 101 ? -0.713 5.450 10.596 1.00 97.81 101 ASP A N 1
ATOM 759 C CA . ASP A 1 101 ? -0.343 6.862 10.516 1.00 97.81 101 ASP A CA 1
ATOM 760 C C . ASP A 1 101 ? 1.029 7.124 11.128 1.00 97.81 101 ASP A C 1
ATOM 762 O O . ASP A 1 101 ? 1.348 6.707 12.245 1.00 97.81 101 ASP A O 1
ATOM 766 N N . GLY A 1 102 ? 1.846 7.897 10.428 1.00 97.31 102 GLY A N 1
ATOM 767 C CA . GLY A 1 102 ? 3.171 8.257 10.891 1.00 97.31 102 GLY A CA 1
ATOM 768 C C . GLY A 1 102 ? 4.129 8.546 9.757 1.00 97.31 102 GLY A C 1
ATOM 769 O O . GLY A 1 102 ? 3.781 8.526 8.579 1.00 97.31 102 GLY A O 1
ATOM 770 N N . ASN A 1 103 ? 5.367 8.810 10.151 1.00 98.31 103 ASN A N 1
ATOM 771 C CA . ASN A 1 103 ? 6.480 8.944 9.232 1.00 98.31 103 ASN A CA 1
ATOM 772 C C . ASN A 1 103 ? 7.232 7.619 9.188 1.00 98.31 103 ASN A C 1
ATOM 774 O O . ASN A 1 103 ? 7.474 7.001 10.226 1.00 98.31 103 ASN A O 1
ATOM 778 N N . TRP A 1 104 ? 7.620 7.215 7.993 1.00 98.50 104 TRP A N 1
ATOM 779 C CA . TRP A 1 104 ? 8.251 5.945 7.693 1.00 98.50 104 TRP A CA 1
ATOM 780 C C . TRP A 1 104 ? 9.478 6.200 6.829 1.00 98.50 104 TRP A C 1
ATOM 782 O O . TRP A 1 104 ? 9.441 6.997 5.894 1.00 98.50 104 TRP A O 1
ATOM 792 N N . ASN A 1 105 ? 10.566 5.510 7.132 1.00 98.38 105 ASN A N 1
ATOM 793 C CA . ASN A 1 105 ? 11.655 5.301 6.191 1.00 98.38 105 ASN A CA 1
ATOM 794 C C . ASN A 1 105 ? 11.391 3.990 5.462 1.00 98.38 105 ASN A C 1
ATOM 796 O O . ASN A 1 105 ? 10.828 3.070 6.056 1.00 98.38 105 ASN A O 1
ATOM 800 N N . TYR A 1 106 ? 11.827 3.874 4.214 1.00 97.88 106 TYR A N 1
ATOM 801 C CA . TYR A 1 106 ? 11.756 2.605 3.507 1.00 97.88 106 TYR A CA 1
ATOM 802 C C . TYR A 1 106 ? 13.025 2.283 2.733 1.00 97.88 106 TYR A C 1
ATOM 804 O O . TYR A 1 106 ? 13.749 3.173 2.284 1.00 97.88 106 TYR A O 1
ATOM 812 N N . THR A 1 107 ? 13.260 0.983 2.569 1.00 97.38 107 THR A N 1
ATOM 813 C CA . THR A 1 107 ? 14.162 0.426 1.557 1.00 97.38 107 THR A CA 1
ATOM 814 C C . THR A 1 107 ? 13.321 -0.346 0.559 1.00 97.38 107 THR A C 1
ATOM 816 O O . THR A 1 107 ? 12.486 -1.157 0.959 1.00 97.38 107 THR A O 1
ATOM 819 N N . ILE A 1 108 ? 13.534 -0.085 -0.722 1.00 96.25 108 ILE A N 1
ATOM 820 C CA . ILE A 1 108 ? 12.786 -0.676 -1.823 1.00 96.25 108 ILE A CA 1
ATOM 821 C C . ILE A 1 108 ? 13.711 -1.502 -2.707 1.00 96.25 108 ILE A C 1
ATOM 823 O O . ILE A 1 108 ? 14.847 -1.101 -2.957 1.00 96.25 108 ILE A O 1
ATOM 827 N N . LYS A 1 109 ? 13.207 -2.645 -3.165 1.00 95.12 109 LYS A N 1
ATOM 828 C CA . LYS A 1 109 ? 13.820 -3.538 -4.144 1.00 95.12 109 LYS A CA 1
ATOM 829 C C . LYS A 1 109 ? 12.916 -3.634 -5.363 1.00 95.12 109 LYS A C 1
ATOM 831 O O . LYS A 1 109 ? 11.723 -3.889 -5.209 1.00 95.12 109 LYS A O 1
ATOM 836 N N . PHE A 1 110 ? 13.499 -3.493 -6.548 1.00 91.25 110 PHE A N 1
ATOM 837 C CA . PHE A 1 110 ? 12.819 -3.659 -7.830 1.00 91.25 110 PHE A CA 1
ATOM 838 C C . PHE A 1 110 ? 13.509 -4.713 -8.692 1.00 91.25 110 PHE A C 1
ATOM 840 O O . PHE A 1 110 ? 14.733 -4.699 -8.849 1.00 91.25 110 PHE A O 1
ATOM 847 N N . TRP A 1 111 ? 12.716 -5.582 -9.314 1.00 90.19 111 TRP A N 1
ATOM 848 C CA . TRP A 1 111 ? 13.173 -6.579 -10.280 1.00 90.19 111 TRP A CA 1
ATOM 849 C C . TRP A 1 111 ? 12.688 -6.192 -11.678 1.00 90.19 111 TRP A C 1
ATOM 851 O O . TRP A 1 111 ? 11.618 -6.601 -12.114 1.00 90.19 111 TRP A O 1
ATOM 861 N N . MET A 1 112 ? 13.481 -5.373 -12.376 1.00 78.31 112 MET A N 1
ATOM 862 C CA . MET A 1 112 ? 13.168 -4.909 -13.740 1.00 78.31 112 MET A CA 1
ATOM 863 C C . MET A 1 112 ? 13.813 -5.756 -14.844 1.00 78.31 112 MET A C 1
ATOM 865 O O . MET A 1 112 ? 13.483 -5.602 -16.017 1.00 78.31 112 MET A O 1
ATOM 869 N N . ASN A 1 113 ? 14.770 -6.619 -14.499 1.00 73.81 113 ASN A N 1
ATOM 870 C CA . ASN A 1 113 ? 15.450 -7.458 -15.479 1.00 73.81 113 ASN A CA 1
ATOM 871 C C . ASN A 1 113 ? 14.588 -8.701 -15.777 1.00 73.81 113 ASN A C 1
ATOM 873 O O . ASN A 1 113 ? 14.152 -9.355 -14.828 1.00 73.81 113 ASN A O 1
ATOM 877 N N . PRO A 1 114 ? 14.347 -9.054 -17.055 1.00 71.19 114 PRO A N 1
ATOM 878 C CA . PRO A 1 114 ? 13.651 -10.291 -17.403 1.00 71.19 114 PRO A CA 1
ATOM 879 C C . PRO A 1 114 ? 14.406 -11.565 -16.980 1.00 71.19 114 PRO A C 1
ATOM 881 O O . PRO A 1 114 ? 13.784 -12.623 -16.895 1.00 71.19 114 PRO A O 1
ATOM 884 N N . ASP A 1 115 ? 15.716 -11.485 -16.714 1.00 77.69 115 ASP A N 1
ATOM 885 C CA . ASP A 1 115 ? 16.500 -12.578 -16.130 1.00 77.69 115 ASP A CA 1
ATOM 886 C C . ASP A 1 115 ? 16.080 -12.826 -14.667 1.00 77.69 115 ASP A C 1
ATOM 888 O O . ASP A 1 115 ? 16.306 -11.964 -13.809 1.00 77.69 115 ASP A O 1
ATOM 892 N N . PRO A 1 116 ? 15.526 -14.011 -14.341 1.00 71.38 116 PRO A N 1
ATOM 893 C CA . PRO A 1 116 ? 15.081 -14.338 -12.988 1.00 71.38 116 PRO A CA 1
ATOM 894 C C . PRO A 1 116 ? 16.221 -14.409 -11.958 1.00 71.38 116 PRO A C 1
ATOM 896 O O . PRO A 1 116 ? 15.947 -14.403 -10.760 1.00 71.38 116 PRO A O 1
ATOM 899 N N . ASN A 1 117 ? 17.484 -14.476 -12.393 1.00 81.25 117 ASN A N 1
ATOM 900 C CA . ASN A 1 117 ? 18.653 -14.544 -11.510 1.00 81.25 117 ASN A CA 1
ATOM 901 C C . ASN A 1 117 ? 19.319 -13.181 -11.273 1.00 81.25 117 ASN A C 1
ATOM 903 O O . ASN A 1 117 ? 20.278 -13.085 -10.500 1.00 81.25 117 ASN A O 1
ATOM 907 N N . ALA A 1 118 ? 18.846 -12.121 -11.932 1.00 83.88 118 ALA A N 1
ATOM 908 C CA . ALA A 1 118 ? 19.396 -10.790 -11.748 1.00 83.88 118 ALA A CA 1
ATOM 909 C C . ALA A 1 118 ? 19.134 -10.272 -10.326 1.00 83.88 118 ALA A C 1
ATOM 911 O O . ALA A 1 118 ? 18.061 -10.456 -9.746 1.00 83.88 118 ALA A O 1
ATOM 912 N N . LYS A 1 119 ? 20.124 -9.575 -9.758 1.00 89.31 119 LYS A N 1
ATOM 913 C CA . LYS A 1 119 ? 19.959 -8.913 -8.459 1.00 89.31 119 LYS A CA 1
ATOM 914 C C . LYS A 1 119 ? 18.950 -7.761 -8.579 1.00 89.31 119 LYS A C 1
ATOM 916 O O . LYS A 1 119 ? 18.970 -7.064 -9.597 1.00 89.31 119 LYS A O 1
ATOM 921 N N . PRO A 1 120 ? 18.114 -7.524 -7.552 1.00 91.31 120 PRO A N 1
ATOM 922 C CA . PRO A 1 120 ? 17.228 -6.372 -7.548 1.00 91.31 120 PRO A CA 1
ATOM 923 C C . PRO A 1 120 ? 18.024 -5.070 -7.517 1.00 91.31 120 PRO A C 1
ATOM 925 O O . PRO A 1 120 ? 19.118 -4.999 -6.951 1.00 91.31 120 PRO A O 1
ATOM 928 N N . GLN A 1 121 ? 17.433 -4.025 -8.080 1.00 90.56 121 GLN A N 1
ATOM 929 C CA . GLN A 1 121 ? 17.877 -2.662 -7.835 1.00 90.56 121 GLN A CA 1
ATOM 930 C C . GLN A 1 121 ? 17.335 -2.203 -6.486 1.00 90.56 121 GLN A C 1
ATOM 932 O O . GLN A 1 121 ? 16.164 -2.433 -6.184 1.00 90.56 121 GLN A O 1
ATOM 937 N N . GLU A 1 122 ? 18.178 -1.555 -5.686 1.00 92.88 122 GLU A N 1
ATOM 938 C CA . GLU A 1 122 ? 17.814 -1.079 -4.354 1.00 92.88 122 GLU A CA 1
ATOM 939 C C . GLU A 1 122 ? 17.820 0.443 -4.274 1.00 92.88 122 GLU A C 1
ATOM 941 O O . GLU A 1 122 ? 18.708 1.110 -4.806 1.00 92.88 122 GLU A O 1
ATOM 946 N N . SER A 1 123 ? 16.846 0.992 -3.553 1.00 93.44 123 SER A N 1
ATOM 947 C CA . SER A 1 123 ? 16.811 2.409 -3.210 1.00 93.44 123 SER A CA 1
ATOM 948 C C . SER A 1 123 ? 16.186 2.643 -1.836 1.00 93.44 123 SER A C 1
ATOM 950 O O . SER A 1 123 ? 15.695 1.723 -1.181 1.00 93.44 123 SER A O 1
ATOM 952 N N . LYS A 1 124 ? 16.229 3.891 -1.372 1.00 95.44 124 LYS A N 1
ATOM 953 C CA . LYS A 1 124 ? 15.659 4.334 -0.102 1.00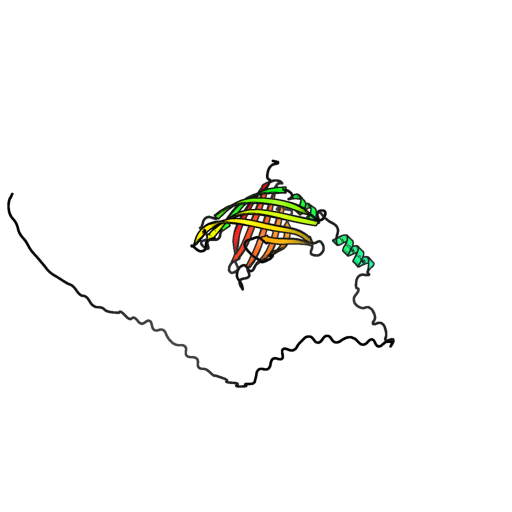 95.44 124 LYS A CA 1
ATOM 954 C C . LYS A 1 124 ? 14.810 5.579 -0.290 1.00 95.44 124 LYS A C 1
ATOM 956 O O . LYS A 1 124 ? 15.046 6.394 -1.185 1.00 95.44 124 LYS A O 1
ATOM 961 N N . GLY A 1 125 ? 13.871 5.756 0.624 1.00 96.75 125 GLY A N 1
ATOM 962 C CA . GLY A 1 125 ? 13.061 6.956 0.687 1.00 96.75 125 GLY A CA 1
ATOM 963 C C . GLY A 1 125 ? 12.282 7.069 1.984 1.00 96.75 125 GLY A C 1
ATOM 964 O O . GLY A 1 125 ? 12.563 6.389 2.975 1.00 96.75 125 GLY A O 1
ATOM 965 N N . THR A 1 126 ? 11.307 7.965 1.967 1.00 98.19 126 THR A N 1
ATOM 966 C CA . THR A 1 126 ? 10.432 8.261 3.096 1.00 98.19 126 THR A CA 1
ATOM 967 C C . THR A 1 126 ? 8.980 8.246 2.657 1.00 98.19 126 THR A C 1
ATOM 969 O O . THR A 1 126 ? 8.665 8.691 1.552 1.00 98.19 126 THR A O 1
ATOM 972 N N . ALA A 1 127 ? 8.100 7.799 3.543 1.00 98.31 127 ALA A N 1
ATOM 973 C CA . ALA A 1 127 ? 6.662 7.894 3.378 1.00 98.31 127 ALA A CA 1
ATOM 974 C C . ALA A 1 127 ? 6.034 8.552 4.611 1.00 98.31 127 ALA A C 1
ATOM 976 O O . ALA A 1 127 ? 6.434 8.271 5.741 1.00 98.31 127 ALA A O 1
ATOM 977 N N . THR A 1 128 ? 5.034 9.398 4.412 1.00 98.38 128 THR A N 1
ATOM 978 C CA . THR A 1 128 ? 4.184 9.915 5.488 1.00 98.38 128 THR A CA 1
ATOM 979 C C . THR A 1 128 ? 2.775 9.418 5.250 1.00 98.38 128 THR A C 1
ATOM 981 O O . THR A 1 128 ? 2.266 9.543 4.147 1.00 98.38 128 THR A O 1
ATOM 984 N N . ARG A 1 129 ? 2.147 8.858 6.282 1.00 98.31 129 ARG A N 1
ATOM 985 C CA . ARG A 1 129 ? 0.749 8.420 6.280 1.00 98.31 129 ARG A CA 1
ATOM 986 C C . ARG A 1 129 ? -0.022 9.249 7.294 1.00 98.31 129 ARG A C 1
ATOM 988 O O . ARG A 1 129 ? 0.448 9.420 8.423 1.00 98.31 129 ARG A O 1
ATOM 995 N N . LYS A 1 130 ? -1.165 9.796 6.890 1.00 98.50 130 LYS A N 1
ATOM 996 C CA . LYS A 1 130 ? -1.979 10.670 7.733 1.00 98.50 130 LYS A CA 1
ATOM 997 C C . LYS A 1 130 ? -3.464 10.452 7.484 1.00 98.50 130 LYS A C 1
ATOM 999 O O . LYS A 1 130 ? -3.943 10.641 6.368 1.00 98.50 130 LYS A O 1
ATOM 1004 N N . SER A 1 131 ? -4.207 10.190 8.550 1.00 98.62 131 SER A N 1
ATOM 1005 C CA . SER A 1 131 ? -5.662 10.199 8.526 1.00 98.62 131 SER A CA 1
ATOM 1006 C C . SER A 1 131 ? -6.199 11.587 8.187 1.00 98.62 131 SER A C 1
ATOM 1008 O O . SER A 1 131 ? -5.813 12.601 8.775 1.00 98.62 131 SER A O 1
ATOM 1010 N N . VAL A 1 132 ? -7.140 11.629 7.253 1.00 98.56 132 VAL A N 1
ATOM 1011 C CA . VAL A 1 132 ? -7.810 12.838 6.773 1.00 98.56 132 VAL A CA 1
ATOM 1012 C C . VAL A 1 132 ? -9.326 12.670 6.851 1.00 98.56 132 VAL A C 1
ATOM 1014 O O . VAL A 1 132 ? -9.845 11.580 7.103 1.00 98.56 132 VAL A O 1
ATOM 1017 N N . MET A 1 133 ? -10.057 13.775 6.677 1.00 98.06 133 MET A N 1
ATOM 1018 C CA . MET A 1 133 ? -11.527 13.790 6.682 1.00 98.06 133 MET A CA 1
ATOM 1019 C C . MET A 1 133 ? -12.141 13.138 7.935 1.00 98.06 133 MET A C 1
ATOM 1021 O O . MET A 1 133 ? -13.117 12.396 7.853 1.00 98.06 133 MET A O 1
ATOM 1025 N N . GLY A 1 134 ? -11.539 13.384 9.102 1.00 96.81 134 GLY A N 1
ATOM 1026 C CA . GLY A 1 134 ? -12.009 12.831 10.375 1.00 96.81 134 GLY A CA 1
ATOM 1027 C C . GLY A 1 134 ? -11.782 11.324 10.535 1.00 96.81 134 GLY A C 1
ATOM 1028 O O . GLY A 1 134 ? -12.571 10.680 11.217 1.00 96.81 134 GLY A O 1
ATOM 1029 N N . GLY A 1 135 ? -10.744 10.758 9.904 1.00 97.06 135 GLY A N 1
ATOM 1030 C CA . GLY A 1 135 ? -10.410 9.328 10.001 1.00 97.06 135 GLY A CA 1
ATOM 1031 C C . GLY A 1 135 ? -11.102 8.449 8.960 1.00 97.06 135 GLY A C 1
ATOM 1032 O O . GLY A 1 135 ? -11.153 7.234 9.115 1.00 97.06 135 GLY A O 1
ATOM 1033 N N . ARG A 1 136 ? -11.673 9.054 7.912 1.00 98.06 136 ARG A N 1
ATOM 1034 C CA . ARG A 1 136 ? -12.359 8.325 6.831 1.00 98.06 136 ARG A CA 1
ATOM 1035 C C . ARG A 1 136 ? -11.393 7.748 5.806 1.00 98.06 136 ARG A C 1
ATOM 1037 O O . ARG A 1 136 ? -11.654 6.686 5.255 1.00 98.06 136 ARG A O 1
ATOM 1044 N N . TYR A 1 137 ? -10.296 8.459 5.576 1.00 98.69 137 TYR A N 1
ATOM 1045 C CA . TYR A 1 137 ? -9.272 8.088 4.612 1.00 98.69 137 TYR A CA 1
ATOM 1046 C C . TYR A 1 137 ? -7.888 8.318 5.207 1.00 98.69 137 TYR A C 1
ATOM 1048 O O . TYR A 1 137 ? -7.737 9.122 6.129 1.00 98.69 137 TYR A O 1
ATOM 1056 N N . VAL A 1 138 ? -6.882 7.666 4.640 1.00 98.75 138 VAL A N 1
ATOM 1057 C CA . VAL A 1 138 ? -5.466 7.910 4.915 1.00 98.75 138 VAL A CA 1
ATOM 1058 C C . VAL A 1 138 ? -4.822 8.430 3.641 1.00 98.75 138 VAL A C 1
ATOM 1060 O O . VAL A 1 138 ? -4.886 7.787 2.599 1.00 98.75 138 VAL A O 1
ATOM 1063 N N . MET A 1 139 ? -4.211 9.607 3.728 1.00 98.69 139 MET A N 1
ATOM 1064 C CA . MET A 1 139 ? -3.369 10.153 2.672 1.00 98.69 139 MET A CA 1
ATOM 1065 C C . MET A 1 139 ? -1.930 9.699 2.906 1.00 98.69 139 MET A C 1
ATOM 1067 O O . MET A 1 139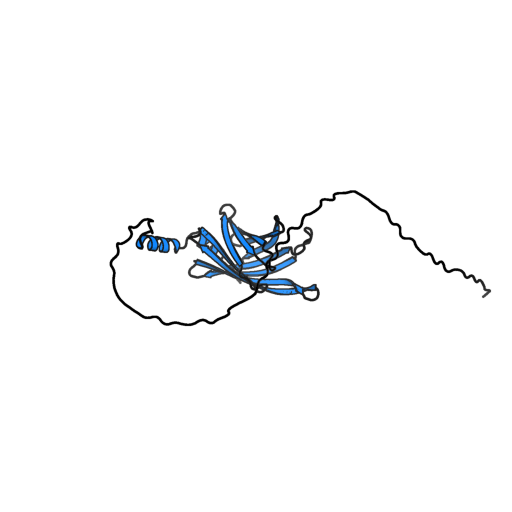 ? -1.437 9.765 4.037 1.00 98.69 139 MET A O 1
ATOM 1071 N N . MET A 1 140 ? -1.272 9.239 1.848 1.00 98.44 140 MET A N 1
ATOM 1072 C CA . MET A 1 140 ? 0.126 8.841 1.859 1.00 98.44 140 MET A CA 1
ATOM 1073 C C . MET A 1 140 ? 0.930 9.721 0.906 1.00 98.44 140 MET A C 1
ATOM 1075 O O . MET A 1 140 ? 0.577 9.828 -0.260 1.00 98.44 140 MET A O 1
ATOM 1079 N N . ASP A 1 141 ? 2.031 10.291 1.382 1.00 98.50 141 ASP A N 1
ATOM 1080 C CA . ASP A 1 141 ? 3.019 10.998 0.567 1.00 98.50 141 ASP A CA 1
ATOM 1081 C C . ASP A 1 141 ? 4.317 10.197 0.554 1.00 98.50 141 ASP A C 1
ATOM 1083 O O . ASP A 1 141 ? 4.825 9.827 1.613 1.00 98.50 141 ASP A O 1
ATOM 1087 N N . VAL A 1 142 ? 4.877 9.945 -0.626 1.00 98.31 142 VAL A N 1
ATOM 1088 C CA . VAL A 1 142 ? 6.111 9.175 -0.811 1.00 98.31 142 VAL A CA 1
ATOM 1089 C C . VAL A 1 142 ? 7.144 10.014 -1.543 1.00 98.31 142 VAL A C 1
ATOM 1091 O O . VAL A 1 142 ? 6.860 10.664 -2.546 1.00 98.31 142 VAL A O 1
ATOM 1094 N N . SER A 1 143 ? 8.378 9.968 -1.053 1.00 97.88 143 SER A N 1
ATOM 1095 C CA . SER A 1 143 ? 9.543 10.578 -1.686 1.00 97.88 143 SER A CA 1
ATOM 1096 C C . SER A 1 143 ? 10.700 9.592 -1.674 1.00 97.88 143 SER A C 1
ATOM 1098 O O . SER A 1 143 ? 10.904 8.880 -0.691 1.00 97.88 143 SER A O 1
ATOM 1100 N N . GLY A 1 144 ? 11.467 9.541 -2.753 1.00 95.50 144 GLY A N 1
ATOM 1101 C CA . GLY A 1 144 ? 12.635 8.675 -2.857 1.00 95.50 144 GLY A CA 1
ATOM 1102 C C . GLY A 1 144 ? 13.459 8.995 -4.089 1.00 95.50 144 GLY A C 1
ATOM 1103 O O . GLY A 1 144 ? 13.203 9.969 -4.794 1.00 95.50 144 GLY A O 1
ATOM 1104 N N . LYS A 1 145 ? 14.457 8.166 -4.361 1.00 91.56 145 LYS A N 1
ATOM 1105 C CA . LYS A 1 145 ? 15.180 8.191 -5.634 1.00 91.56 145 LYS A CA 1
ATOM 1106 C C . LYS A 1 145 ? 15.000 6.855 -6.325 1.00 91.56 145 LYS A C 1
ATOM 1108 O O . LYS A 1 145 ? 14.817 5.845 -5.655 1.00 91.56 145 LYS A O 1
ATOM 1113 N N . MET A 1 146 ? 15.072 6.829 -7.640 1.00 87.56 146 MET A N 1
ATOM 1114 C CA . MET A 1 146 ? 15.099 5.589 -8.401 1.00 87.56 146 MET A CA 1
ATOM 1115 C C . MET A 1 146 ? 16.143 5.715 -9.496 1.00 87.56 146 MET A C 1
ATOM 1117 O O . MET A 1 146 ? 16.282 6.783 -10.089 1.00 87.56 146 MET A O 1
ATOM 1121 N N . GLN A 1 147 ? 16.886 4.641 -9.748 1.00 87.31 147 GLN A N 1
ATOM 1122 C CA . GLN A 1 147 ? 17.759 4.590 -10.910 1.00 87.31 147 GLN A CA 1
ATOM 1123 C C . GLN A 1 147 ? 16.950 4.112 -12.106 1.00 87.31 147 GLN A C 1
ATOM 1125 O O . GLN A 1 147 ? 16.343 3.048 -12.063 1.00 87.31 147 GLN A O 1
ATOM 1130 N N . MET A 1 148 ? 16.947 4.901 -13.173 1.00 84.62 148 MET A N 1
ATOM 1131 C CA . MET A 1 148 ? 16.252 4.577 -14.416 1.00 84.62 148 MET A CA 1
ATOM 1132 C C . MET A 1 148 ? 17.201 4.738 -15.603 1.00 84.62 148 MET A C 1
ATOM 1134 O O . MET A 1 148 ? 18.069 5.615 -15.557 1.00 84.62 148 MET A O 1
ATOM 1138 N N . PRO A 1 149 ? 17.056 3.937 -16.671 1.00 85.12 149 PRO A N 1
ATOM 1139 C CA . PRO A 1 149 ? 17.806 4.162 -17.897 1.00 85.12 149 PRO A CA 1
ATOM 1140 C C . PRO A 1 149 ? 17.397 5.505 -18.517 1.00 85.12 149 PRO A C 1
ATOM 1142 O O . PRO A 1 149 ? 16.217 5.769 -18.737 1.00 85.12 149 PRO A O 1
ATOM 1145 N N . GLY A 1 150 ? 18.378 6.367 -18.781 1.00 83.62 150 GLY A N 1
ATOM 1146 C CA . GLY A 1 150 ? 18.192 7.576 -19.577 1.00 83.62 150 GLY A CA 1
ATOM 1147 C C . GLY A 1 150 ? 18.106 7.270 -21.073 1.00 83.62 150 GLY A C 1
ATOM 1148 O O . GLY A 1 150 ? 18.288 6.133 -21.502 1.00 83.62 150 GLY A O 1
ATOM 1149 N N . GLU A 1 151 ? 17.896 8.308 -21.884 1.00 85.56 151 GLU A N 1
ATOM 1150 C CA . GLU A 1 151 ? 17.867 8.205 -23.357 1.00 85.56 151 GLU A CA 1
ATOM 1151 C C . GLU A 1 151 ? 19.150 7.593 -23.947 1.00 85.56 151 GLU A C 1
ATOM 1153 O O . GLU A 1 151 ? 19.130 6.954 -24.993 1.00 85.56 151 GLU A O 1
ATOM 1158 N N . ASP A 1 152 ? 20.272 7.755 -23.246 1.00 89.69 152 ASP A N 1
ATOM 1159 C CA . ASP A 1 152 ? 21.584 7.196 -23.573 1.00 89.69 152 ASP A CA 1
ATOM 1160 C C . ASP A 1 152 ? 21.783 5.753 -23.065 1.00 89.69 152 ASP A C 1
ATOM 1162 O O . ASP A 1 152 ? 22.893 5.224 -23.130 1.00 89.69 152 ASP A O 1
ATOM 1166 N N . GLY A 1 153 ? 20.738 5.126 -22.514 1.00 84.12 153 GLY A N 1
ATOM 1167 C CA . GLY A 1 153 ? 20.761 3.780 -21.935 1.00 84.12 153 GLY A CA 1
ATOM 1168 C C . GLY A 1 153 ? 21.516 3.673 -20.606 1.00 84.12 153 GLY A C 1
ATOM 1169 O O . GLY A 1 153 ? 21.605 2.586 -20.035 1.00 84.12 153 GLY A O 1
ATOM 1170 N N . LYS A 1 154 ? 22.069 4.777 -20.088 1.00 87.94 154 LYS A N 1
ATOM 1171 C CA . LYS A 1 154 ? 22.801 4.800 -18.815 1.00 87.94 154 LYS A CA 1
ATOM 1172 C C . LYS A 1 154 ? 21.841 5.020 -17.657 1.00 87.94 154 LYS A C 1
ATOM 1174 O O . LYS A 1 154 ? 20.946 5.855 -17.747 1.00 87.94 154 LYS A O 1
ATOM 1179 N N . MET A 1 155 ? 22.070 4.326 -16.545 1.00 86.88 155 MET A N 1
ATOM 1180 C CA . MET A 1 155 ? 21.282 4.531 -15.331 1.00 86.88 155 MET A CA 1
ATOM 1181 C C . MET A 1 155 ? 21.538 5.929 -14.762 1.00 86.88 155 MET A C 1
ATOM 1183 O O . MET A 1 155 ? 22.688 6.340 -14.589 1.00 86.88 155 MET A O 1
ATOM 1187 N N . LYS A 1 156 ? 20.462 6.658 -14.477 1.00 90.69 156 LYS A N 1
ATOM 1188 C CA . LYS A 1 156 ? 20.475 7.990 -13.869 1.00 90.69 156 LYS A CA 1
ATOM 1189 C C . LYS A 1 156 ? 19.565 7.996 -12.653 1.00 90.69 156 LYS A C 1
ATOM 1191 O O . LYS A 1 156 ? 18.504 7.374 -12.668 1.00 90.69 156 LYS A O 1
ATOM 1196 N N . ASP A 1 157 ? 19.977 8.725 -11.622 1.00 90.31 157 ASP A N 1
ATOM 1197 C CA . ASP A 1 157 ? 19.130 8.986 -10.464 1.00 90.31 157 ASP A CA 1
ATOM 1198 C C . ASP A 1 157 ? 18.000 9.938 -10.864 1.00 90.31 157 ASP A C 1
ATOM 1200 O O . ASP A 1 157 ? 18.234 11.071 -11.289 1.00 90.31 157 ASP A O 1
ATOM 1204 N N . VAL A 1 158 ? 16.769 9.484 -10.678 1.00 91.19 158 VAL A N 1
ATOM 1205 C CA . VAL A 1 158 ? 15.549 10.262 -10.867 1.00 91.19 158 VAL A CA 1
ATOM 1206 C C . VAL A 1 158 ? 14.875 10.430 -9.511 1.00 91.19 158 VAL A C 1
ATOM 1208 O O . VAL A 1 158 ? 14.797 9.495 -8.710 1.00 91.19 158 VAL A O 1
ATOM 1211 N N . GLN A 1 159 ? 14.401 11.642 -9.228 1.00 95.06 159 GLN A N 1
ATOM 1212 C CA . GLN A 1 159 ? 13.612 11.896 -8.030 1.00 95.06 159 GLN A CA 1
ATOM 1213 C C . GLN A 1 159 ? 12.227 11.268 -8.201 1.00 95.06 159 GLN A C 1
ATOM 1215 O O . GLN A 1 159 ? 11.501 11.615 -9.130 1.00 95.06 159 GLN A O 1
ATOM 1220 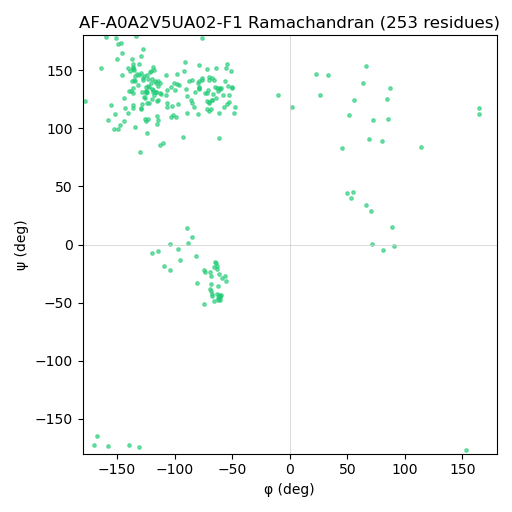N N . PHE A 1 160 ? 11.851 10.394 -7.275 1.00 95.94 160 PHE A N 1
ATOM 1221 C CA . PHE A 1 160 ? 10.525 9.796 -7.225 1.00 95.94 160 PHE A CA 1
ATOM 1222 C C . PHE A 1 160 ? 9.633 10.567 -6.250 1.00 95.94 160 PHE A C 1
ATOM 1224 O O . PHE A 1 160 ? 10.072 10.934 -5.148 1.00 95.94 160 PHE A O 1
ATOM 1231 N N . LYS A 1 161 ? 8.383 10.794 -6.654 1.00 97.94 161 LYS A N 1
ATOM 1232 C CA . LYS A 1 161 ? 7.296 11.281 -5.809 1.00 97.94 161 LYS A CA 1
ATOM 1233 C C . LYS A 1 161 ? 6.021 10.523 -6.130 1.00 97.94 161 LYS A C 1
ATOM 1235 O O . LYS A 1 161 ? 5.638 10.442 -7.291 1.00 97.94 161 LYS A O 1
ATOM 1240 N N . GLY A 1 162 ? 5.352 10.050 -5.090 1.00 98.00 162 GLY A N 1
ATOM 1241 C CA . GLY A 1 162 ? 4.069 9.373 -5.200 1.00 98.00 162 GLY A CA 1
ATOM 1242 C C . GLY A 1 162 ? 3.099 9.843 -4.131 1.00 98.00 162 GLY A C 1
ATOM 1243 O O . GLY A 1 162 ? 3.520 10.323 -3.075 1.00 98.00 162 GLY A O 1
ATOM 1244 N N . MET A 1 163 ? 1.810 9.713 -4.415 1.00 98.50 163 MET A N 1
ATOM 1245 C CA . MET A 1 163 ? 0.734 10.009 -3.483 1.00 98.50 163 MET A CA 1
ATOM 1246 C C . MET A 1 163 ? -0.329 8.917 -3.535 1.00 98.50 163 MET A C 1
ATOM 1248 O O . MET A 1 163 ? -0.769 8.511 -4.610 1.00 98.50 163 MET A O 1
ATOM 1252 N N . GLY A 1 164 ? -0.767 8.485 -2.357 1.00 98.38 164 GLY A N 1
ATOM 1253 C CA . GLY A 1 164 ? -1.824 7.501 -2.176 1.00 98.38 164 GLY A CA 1
ATOM 1254 C C . GLY A 1 164 ? -2.995 8.061 -1.377 1.00 98.38 164 GLY A C 1
ATOM 1255 O O . GLY A 1 164 ? -2.815 8.894 -0.487 1.00 98.38 164 GLY A O 1
ATOM 1256 N N . LEU A 1 165 ? -4.197 7.571 -1.666 1.00 98.69 165 LEU A N 1
ATOM 1257 C CA . LEU A 1 165 ? -5.371 7.748 -0.818 1.00 98.69 165 LEU A CA 1
ATOM 1258 C C . LEU A 1 165 ? -5.998 6.381 -0.570 1.00 98.69 165 LEU A C 1
ATOM 1260 O O . LEU A 1 165 ? -6.392 5.702 -1.512 1.00 98.69 165 LEU A O 1
ATOM 1264 N N . GLU A 1 166 ? -6.097 5.997 0.695 1.00 98.62 166 GLU A N 1
ATOM 1265 C CA . GLU A 1 166 ? -6.661 4.719 1.121 1.00 98.62 166 GLU A CA 1
ATOM 1266 C C . GLU A 1 166 ? -7.898 4.937 1.992 1.00 98.62 166 GLU A C 1
ATOM 1268 O O . GLU A 1 166 ? -8.000 5.927 2.719 1.00 98.62 166 GLU A O 1
ATOM 1273 N N . GLY A 1 167 ? -8.838 3.999 1.957 1.00 98.56 167 GLY A N 1
ATOM 1274 C CA . GLY A 1 167 ? -10.049 4.036 2.771 1.00 98.56 167 GLY A CA 1
ATOM 1275 C C . GLY A 1 167 ? -10.703 2.671 2.916 1.00 98.56 167 GLY A C 1
ATOM 1276 O O . GLY A 1 167 ? -10.249 1.677 2.351 1.00 98.56 167 GLY A O 1
ATOM 1277 N N . TYR A 1 168 ? -11.800 2.631 3.667 1.00 98.75 168 TYR A N 1
ATOM 1278 C CA . TYR A 1 168 ? -12.674 1.466 3.734 1.00 98.75 168 TYR A CA 1
ATOM 1279 C C . TYR A 1 168 ? -14.092 1.863 3.331 1.00 98.75 168 TYR A C 1
ATOM 1281 O O . TYR A 1 168 ? -14.708 2.735 3.938 1.00 98.75 168 TYR A O 1
ATOM 1289 N N . ASP A 1 169 ? -14.617 1.213 2.301 1.00 98.31 169 ASP A N 1
ATOM 1290 C CA . ASP A 1 169 ? -15.975 1.430 1.825 1.00 98.31 169 ASP A CA 1
ATOM 1291 C C . ASP A 1 169 ? -16.925 0.477 2.564 1.00 98.31 169 ASP A C 1
ATOM 1293 O O . ASP A 1 169 ? -16.867 -0.742 2.391 1.00 98.31 169 ASP A O 1
ATOM 1297 N N . ASN A 1 170 ? -17.815 1.026 3.394 1.00 97.94 170 ASN A N 1
ATOM 1298 C CA . ASN A 1 170 ? -18.800 0.242 4.145 1.00 97.94 170 ASN A CA 1
ATOM 1299 C C . ASN A 1 170 ? -19.873 -0.407 3.262 1.00 97.94 170 ASN A C 1
ATOM 1301 O O . ASN A 1 170 ? -20.410 -1.451 3.637 1.00 97.94 170 ASN A O 1
ATOM 1305 N N . VAL A 1 171 ? -20.174 0.185 2.104 1.00 96.00 171 VAL A N 1
ATOM 1306 C CA . VAL A 1 171 ? -21.144 -0.350 1.145 1.00 96.00 171 VAL A CA 1
ATOM 1307 C C . VAL A 1 171 ? -20.531 -1.548 0.429 1.00 96.00 171 VAL A C 1
ATOM 1309 O O . VAL A 1 171 ? -21.120 -2.628 0.425 1.00 96.00 171 VAL A O 1
ATOM 1312 N N . LYS A 1 172 ? -19.318 -1.389 -0.114 1.00 96.38 172 LYS A N 1
ATOM 1313 C CA . LYS A 1 172 ? -18.597 -2.479 -0.795 1.00 96.38 172 LYS A CA 1
ATOM 1314 C C . LYS A 1 172 ? -18.015 -3.515 0.163 1.00 96.38 172 LYS A C 1
ATOM 1316 O O . LYS A 1 172 ? -17.749 -4.642 -0.246 1.00 96.38 172 LYS A O 1
ATOM 1321 N N . LYS A 1 173 ? -17.805 -3.140 1.427 1.00 97.50 173 LYS A N 1
ATOM 1322 C CA . LYS A 1 173 ? -17.065 -3.911 2.440 1.00 97.50 173 LYS A CA 1
ATOM 1323 C C . LYS A 1 173 ? -15.657 -4.273 1.965 1.00 97.50 173 LYS A C 1
ATOM 1325 O O . LYS A 1 173 ? -15.210 -5.415 2.082 1.00 97.50 173 LYS A O 1
ATOM 1330 N N . LYS A 1 174 ? -14.980 -3.287 1.382 1.00 98.56 174 LYS A N 1
ATOM 1331 C CA . LYS A 1 174 ? -13.643 -3.417 0.801 1.00 98.56 174 LYS A CA 1
ATOM 1332 C C . LYS A 1 174 ? -12.763 -2.277 1.275 1.00 98.56 174 LYS A C 1
ATOM 1334 O O . LYS A 1 174 ? -13.231 -1.151 1.439 1.00 98.56 174 LYS A O 1
ATOM 1339 N N . PHE A 1 175 ? -11.481 -2.574 1.437 1.00 98.81 175 PHE A N 1
ATOM 1340 C CA . PHE A 1 175 ? -10.478 -1.521 1.421 1.00 98.81 175 PHE A CA 1
ATOM 1341 C C . PHE A 1 175 ? -10.373 -0.995 -0.006 1.00 98.81 175 PHE A C 1
ATOM 1343 O O . PHE A 1 175 ? -10.483 -1.768 -0.955 1.00 98.81 175 PHE A O 1
ATOM 1350 N N . ILE A 1 176 ? -10.208 0.308 -0.155 1.00 98.69 176 ILE A N 1
ATOM 1351 C CA . ILE A 1 176 ? -10.078 0.969 -1.449 1.00 98.69 176 ILE A CA 1
ATOM 1352 C C . ILE A 1 176 ? -8.813 1.812 -1.442 1.00 98.69 176 ILE A C 1
ATOM 1354 O O . ILE A 1 176 ? -8.457 2.386 -0.411 1.00 98.69 176 ILE A O 1
ATOM 1358 N N . GLY A 1 177 ? -8.151 1.885 -2.587 1.00 98.38 177 GLY A N 1
ATOM 1359 C CA . GLY A 1 177 ? -6.936 2.657 -2.773 1.00 98.38 177 GLY A CA 1
ATOM 1360 C C . GLY A 1 177 ? -6.939 3.383 -4.109 1.00 98.38 177 GLY A C 1
ATOM 1361 O O . GLY A 1 177 ? -7.506 2.906 -5.094 1.00 98.38 177 GLY A O 1
ATOM 1362 N N . SER A 1 178 ? -6.283 4.536 -4.145 1.00 98.25 178 SER A N 1
ATOM 1363 C CA . SER A 1 178 ? -5.854 5.171 -5.385 1.00 98.25 178 SER A CA 1
ATOM 1364 C C . SER A 1 178 ? -4.418 5.649 -5.272 1.00 98.25 178 SER A C 1
ATOM 1366 O O . SER A 1 178 ? -4.028 6.128 -4.205 1.00 98.25 178 SER A O 1
ATOM 1368 N N . TRP A 1 179 ? -3.671 5.577 -6.367 1.00 98.19 179 TRP A N 1
ATOM 1369 C CA . TRP A 1 179 ? -2.268 5.969 -6.422 1.00 98.19 179 TRP A CA 1
ATOM 1370 C C . TRP A 1 179 ? -1.959 6.806 -7.665 1.00 98.19 179 TRP A C 1
ATOM 1372 O O . TRP A 1 179 ? -2.480 6.541 -8.752 1.00 98.19 179 TRP A O 1
ATOM 1382 N N . ILE A 1 180 ? -1.100 7.808 -7.482 1.00 97.44 180 ILE A N 1
ATOM 1383 C CA . ILE A 1 180 ? -0.482 8.615 -8.537 1.00 97.44 180 ILE A CA 1
ATOM 1384 C C . ILE A 1 180 ? 1.002 8.810 -8.229 1.00 97.44 180 ILE A C 1
ATOM 1386 O O . ILE A 1 180 ? 1.405 8.854 -7.066 1.00 97.44 180 ILE A O 1
ATOM 1390 N N . ASP A 1 181 ? 1.814 9.010 -9.258 1.00 95.88 181 ASP A N 1
ATOM 1391 C CA . ASP A 1 181 ? 3.226 9.353 -9.113 1.00 95.88 181 ASP A CA 1
ATOM 1392 C C . ASP A 1 181 ? 3.724 10.194 -10.292 1.00 95.88 181 ASP A C 1
ATOM 1394 O O . ASP A 1 181 ? 2.975 10.529 -11.207 1.00 95.88 181 ASP A O 1
ATOM 1398 N N . ASN A 1 182 ? 4.992 10.596 -10.238 1.00 94.94 182 ASN A N 1
ATOM 1399 C CA . ASN A 1 182 ? 5.633 11.387 -11.282 1.00 94.94 182 ASN A CA 1
ATOM 1400 C C . ASN A 1 182 ? 6.291 10.550 -12.396 1.00 94.94 182 ASN A C 1
ATOM 1402 O O . ASN A 1 182 ? 7.095 11.097 -13.152 1.00 94.94 182 ASN A O 1
ATOM 1406 N N . MET A 1 183 ? 5.981 9.253 -12.485 1.00 89.75 183 MET A N 1
ATOM 1407 C CA . MET A 1 183 ? 6.494 8.337 -13.510 1.00 89.75 183 MET A CA 1
ATOM 1408 C C . MET A 1 183 ? 5.450 8.023 -14.586 1.00 89.75 183 MET A C 1
ATOM 1410 O O . MET A 1 183 ? 5.818 7.645 -15.698 1.00 89.75 183 MET A O 1
ATOM 1414 N N . GLY A 1 184 ? 4.165 8.203 -14.279 1.00 87.31 184 GLY A N 1
ATOM 1415 C CA . GLY A 1 184 ? 3.056 8.055 -15.217 1.00 87.31 184 GLY A CA 1
ATOM 1416 C C . GLY A 1 184 ? 2.051 9.203 -15.138 1.00 87.31 184 GLY A C 1
ATOM 1417 O O . GLY A 1 184 ? 2.188 10.138 -14.357 1.00 87.31 184 GLY A O 1
ATOM 1418 N N . THR A 1 185 ? 1.018 9.136 -15.977 1.00 90.56 185 THR A N 1
ATOM 1419 C CA . THR A 1 185 ? -0.113 10.086 -15.974 1.00 90.56 185 THR A CA 1
ATOM 1420 C C . THR A 1 185 ? -1.442 9.432 -15.594 1.00 90.56 185 THR A C 1
ATOM 1422 O O . THR A 1 185 ? -2.456 10.118 -15.467 1.00 90.56 185 THR A O 1
ATOM 1425 N N . GLY A 1 186 ? -1.451 8.107 -15.429 1.00 91.69 186 GLY A N 1
ATOM 1426 C CA . GLY A 1 186 ? -2.622 7.345 -15.013 1.00 91.69 186 GLY A CA 1
ATOM 1427 C C . GLY A 1 186 ? -2.869 7.440 -13.509 1.00 91.69 186 GLY A C 1
ATOM 1428 O O . GLY A 1 186 ? -1.946 7.644 -12.724 1.00 91.69 186 GLY A O 1
ATOM 1429 N N . ILE A 1 187 ? -4.128 7.249 -13.117 1.00 95.38 187 ILE A N 1
ATOM 1430 C CA . ILE A 1 187 ? -4.511 7.028 -11.722 1.00 95.38 187 ILE A CA 1
ATOM 1431 C C . ILE A 1 187 ? -4.760 5.534 -11.564 1.00 95.38 187 ILE A C 1
ATOM 1433 O O . ILE A 1 187 ? -5.637 4.979 -12.228 1.00 95.38 187 ILE A O 1
ATOM 1437 N N . GLN A 1 188 ? -3.999 4.885 -10.691 1.00 95.94 188 GLN A N 1
ATOM 1438 C CA . GLN A 1 188 ? -4.267 3.503 -10.319 1.00 95.94 188 GLN A CA 1
ATOM 1439 C C . GLN A 1 188 ? -5.390 3.480 -9.285 1.00 95.94 188 GLN A C 1
ATOM 1441 O O . GLN A 1 188 ? -5.379 4.273 -8.345 1.00 95.94 188 GLN A O 1
ATOM 1446 N N . PHE A 1 189 ? -6.309 2.527 -9.419 1.00 97.62 189 PHE A N 1
ATOM 1447 C CA . PHE A 1 189 ? -7.298 2.201 -8.397 1.00 97.62 189 PHE A CA 1
ATOM 1448 C C . PHE A 1 189 ? -7.126 0.757 -7.953 1.00 97.62 189 PHE A C 1
ATOM 1450 O O . PHE A 1 189 ? -6.863 -0.121 -8.775 1.00 97.62 189 PHE A O 1
ATOM 1457 N N . SER A 1 190 ? -7.307 0.509 -6.664 1.00 98.31 190 SER A N 1
ATOM 1458 C CA . SER A 1 190 ? -7.224 -0.823 -6.088 1.00 98.31 190 SER A CA 1
ATOM 1459 C C . SER A 1 190 ? -8.367 -1.079 -5.114 1.00 98.31 190 SER A C 1
ATOM 1461 O O . SER A 1 190 ? -8.896 -0.171 -4.468 1.00 98.31 190 SER A O 1
ATOM 1463 N N . GLU A 1 191 ? -8.754 -2.344 -5.013 1.00 98.56 191 GLU A N 1
ATOM 1464 C CA . GLU A 1 191 ? -9.667 -2.830 -3.983 1.00 98.56 191 GLU A CA 1
ATOM 1465 C C . GLU A 1 191 ? -8.993 -3.959 -3.220 1.00 98.56 191 GLU A C 1
ATOM 1467 O O . GLU A 1 191 ? -8.229 -4.735 -3.794 1.00 98.56 191 GLU A O 1
ATOM 1472 N N . GLY A 1 192 ? -9.272 -4.067 -1.925 1.00 98.25 192 GLY A N 1
ATOM 1473 C CA . GLY A 1 192 ? -8.566 -5.001 -1.071 1.00 98.25 192 GLY A CA 1
ATOM 1474 C C . GLY A 1 192 ? -9.365 -5.564 0.089 1.00 98.25 192 GLY A C 1
ATOM 1475 O O . GLY A 1 192 ? -10.502 -5.180 0.384 1.00 98.25 192 GLY A O 1
ATOM 1476 N N . THR A 1 193 ? -8.732 -6.525 0.745 1.00 98.62 193 THR A N 1
ATOM 1477 C CA . THR A 1 193 ? -9.213 -7.230 1.933 1.00 98.62 193 THR A CA 1
ATOM 1478 C C . THR A 1 193 ? -8.146 -7.215 3.014 1.00 98.62 193 THR A C 1
ATOM 1480 O O . THR A 1 193 ? -6.970 -7.017 2.718 1.00 98.62 193 THR A O 1
ATOM 1483 N N . TYR A 1 194 ? -8.549 -7.480 4.254 1.00 98.50 194 TYR A N 1
ATOM 1484 C CA . TYR A 1 194 ? -7.632 -7.639 5.375 1.00 98.50 194 TYR A CA 1
ATOM 1485 C C . TYR A 1 194 ? -7.839 -8.994 6.043 1.00 98.50 194 TYR A C 1
ATOM 1487 O O . TYR A 1 194 ? -8.972 -9.361 6.360 1.00 98.50 194 TYR A O 1
ATOM 1495 N N . ASP A 1 195 ? -6.745 -9.713 6.264 1.00 98.38 195 ASP A N 1
ATOM 1496 C CA . ASP A 1 195 ? -6.711 -10.920 7.076 1.00 98.38 195 ASP A CA 1
ATOM 1497 C C . ASP A 1 195 ? -6.128 -10.593 8.465 1.00 98.38 195 ASP A C 1
ATOM 1499 O O . ASP A 1 195 ? -4.929 -10.308 8.577 1.00 98.38 195 ASP A O 1
ATOM 1503 N N . PRO A 1 196 ? -6.937 -10.642 9.541 1.00 97.12 196 PRO A N 1
ATOM 1504 C CA . PRO A 1 196 ? -6.463 -10.365 10.892 1.00 97.12 196 PRO A CA 1
ATOM 1505 C C . PRO A 1 196 ? -5.518 -11.441 11.443 1.00 97.12 196 PRO A C 1
ATOM 1507 O O . PRO A 1 196 ? -4.716 -11.127 12.322 1.00 97.12 196 PRO A O 1
ATOM 1510 N N . ALA A 1 197 ? -5.572 -12.685 10.949 1.00 97.75 197 ALA A N 1
ATOM 1511 C CA . ALA A 1 197 ? -4.714 -13.767 11.437 1.00 97.75 197 ALA A CA 1
ATOM 1512 C C . ALA A 1 197 ? -3.250 -13.536 11.043 1.00 97.75 197 ALA A C 1
ATOM 1514 O O . ALA A 1 197 ? -2.337 -13.771 11.833 1.00 97.75 197 ALA A O 1
ATOM 1515 N N . THR A 1 198 ? -3.036 -13.024 9.831 1.00 97.50 198 THR A N 1
ATOM 1516 C CA . THR A 1 198 ? -1.708 -12.721 9.283 1.00 97.50 198 THR A CA 1
ATOM 1517 C C . THR A 1 198 ? -1.378 -11.228 9.294 1.00 97.50 198 THR A C 1
ATOM 1519 O O . THR A 1 198 ? -0.301 -10.842 8.846 1.00 97.50 198 THR A O 1
ATOM 1522 N N . LYS A 1 199 ? -2.293 -10.378 9.783 1.00 98.06 199 LYS A N 1
ATOM 1523 C CA . LYS A 1 199 ? -2.200 -8.907 9.764 1.00 98.06 199 LYS A CA 1
ATOM 1524 C C . LYS A 1 199 ? -1.841 -8.354 8.384 1.00 98.06 199 LYS A C 1
ATOM 1526 O O . LYS A 1 199 ? -0.977 -7.484 8.248 1.00 98.06 199 LYS A O 1
ATOM 1531 N N . THR A 1 200 ? -2.496 -8.887 7.361 1.00 98.62 200 THR A N 1
ATOM 1532 C CA . THR A 1 200 ? -2.129 -8.654 5.966 1.00 98.62 200 THR A CA 1
ATOM 1533 C C . THR A 1 200 ? -3.269 -7.997 5.212 1.00 98.62 200 THR A C 1
ATOM 1535 O O . THR A 1 200 ? -4.376 -8.529 5.160 1.00 98.62 200 THR A O 1
ATOM 1538 N N . PHE A 1 201 ? -2.988 -6.859 4.584 1.00 98.69 201 PHE A N 1
ATOM 1539 C CA . PHE A 1 201 ? -3.832 -6.325 3.526 1.00 98.69 201 PHE A CA 1
ATOM 1540 C C . PHE A 1 201 ? -3.439 -6.959 2.199 1.00 98.69 201 PHE A C 1
ATOM 1542 O O . PHE A 1 201 ? -2.260 -7.171 1.920 1.00 98.69 201 PHE A O 1
ATOM 1549 N N . THR A 1 202 ? -4.427 -7.252 1.366 1.00 98.75 202 THR A N 1
ATOM 1550 C CA . THR A 1 202 ? -4.211 -7.680 -0.016 1.00 98.75 202 THR A CA 1
ATOM 1551 C C . THR A 1 202 ? -5.066 -6.819 -0.918 1.00 98.75 202 THR A C 1
ATOM 1553 O O . THR A 1 202 ? -6.289 -6.862 -0.798 1.00 98.75 202 THR A O 1
ATOM 1556 N N . TYR A 1 203 ? -4.426 -6.049 -1.792 1.00 98.75 203 TYR A N 1
ATOM 1557 C CA . TYR A 1 203 ? -5.085 -5.232 -2.801 1.00 98.75 203 TYR A CA 1
ATOM 1558 C C . TYR A 1 203 ? -4.880 -5.836 -4.184 1.00 98.75 203 TYR A C 1
ATOM 1560 O O . TYR A 1 203 ? -3.829 -6.399 -4.485 1.00 98.75 203 TYR A O 1
ATOM 1568 N N . THR A 1 204 ? -5.886 -5.694 -5.034 1.00 98.25 204 THR A N 1
ATOM 1569 C CA . THR A 1 204 ? -5.832 -6.060 -6.447 1.00 98.25 204 THR A CA 1
ATOM 1570 C C . THR A 1 204 ? -6.164 -4.853 -7.304 1.00 98.25 204 THR A C 1
ATOM 1572 O O . THR A 1 204 ? -7.052 -4.070 -6.956 1.00 98.25 204 THR A O 1
ATOM 1575 N N . SER A 1 205 ? -5.475 -4.719 -8.430 1.00 96.88 205 SER A N 1
ATOM 1576 C CA . SER A 1 205 ? -5.714 -3.664 -9.416 1.00 96.88 205 SER A CA 1
ATOM 1577 C C . SER A 1 205 ? -5.358 -4.140 -10.818 1.00 96.88 205 SER A C 1
ATOM 1579 O O . SER A 1 205 ? -4.561 -5.061 -10.972 1.00 96.88 205 SER A O 1
ATOM 1581 N N . GLU A 1 206 ? -5.894 -3.473 -11.833 1.00 93.81 206 GLU A N 1
ATOM 1582 C CA . GLU A 1 206 ? -5.453 -3.622 -13.219 1.00 93.81 206 GLU A CA 1
ATOM 1583 C C . GLU A 1 206 ? -4.659 -2.376 -13.619 1.00 93.81 206 GLU A C 1
ATOM 1585 O O . GLU A 1 206 ? -5.093 -1.250 -13.368 1.00 93.81 206 GLU A O 1
ATOM 1590 N N . MET A 1 207 ? -3.497 -2.579 -14.233 1.00 89.38 207 MET A N 1
ATOM 1591 C CA . MET A 1 207 ? -2.645 -1.515 -14.751 1.00 89.38 207 MET A CA 1
ATOM 1592 C C . MET A 1 207 ? -2.411 -1.675 -16.242 1.00 89.38 207 MET A C 1
ATOM 1594 O O . MET A 1 207 ? -2.297 -2.790 -16.740 1.00 89.38 207 MET A O 1
ATOM 1598 N N . GLU A 1 208 ? -2.248 -0.558 -16.940 1.00 89.00 208 GLU A N 1
ATOM 1599 C CA . GLU A 1 208 ? -1.884 -0.522 -18.355 1.00 89.00 208 GLU A CA 1
ATOM 1600 C C . GLU A 1 208 ? -0.711 0.447 -18.539 1.00 89.00 208 GLU A C 1
ATOM 1602 O O . GLU A 1 208 ? -0.878 1.610 -18.895 1.00 89.00 208 GLU A O 1
ATOM 1607 N N . MET A 1 209 ? 0.495 -0.028 -18.215 1.00 80.88 209 MET A N 1
ATOM 1608 C CA . MET A 1 209 ? 1.723 0.779 -18.297 1.00 80.88 209 MET A CA 1
ATOM 1609 C C . MET A 1 209 ? 2.186 0.994 -19.744 1.00 80.88 209 MET A C 1
ATOM 1611 O O . MET A 1 209 ? 2.894 1.953 -20.040 1.00 80.88 209 MET A O 1
ATOM 1615 N N . VAL A 1 210 ? 1.783 0.096 -20.646 1.00 82.62 210 VAL A N 1
ATOM 1616 C CA . VAL A 1 210 ? 2.013 0.179 -22.089 1.00 82.62 210 VAL A CA 1
ATOM 1617 C C . VAL A 1 210 ? 0.652 0.071 -22.779 1.00 82.62 210 VAL A C 1
ATOM 1619 O O . VAL A 1 210 ? -0.102 -0.844 -22.438 1.00 82.62 210 VAL A O 1
ATOM 1622 N N . PRO A 1 211 ? 0.322 0.952 -23.744 1.00 88.25 211 PRO A N 1
ATOM 1623 C CA . PRO A 1 211 ? -0.963 0.905 -24.436 1.00 88.25 211 PRO A CA 1
ATOM 1624 C C . PRO A 1 211 ? -1.269 -0.482 -25.016 1.00 88.25 211 PRO A C 1
ATOM 1626 O O . PRO A 1 211 ? -0.453 -1.069 -25.726 1.00 88.25 211 PRO A O 1
ATOM 1629 N N . GLY A 1 212 ? -2.454 -1.000 -24.710 1.00 88.31 212 GLY A N 1
ATOM 1630 C CA . GLY A 1 212 ? -2.932 -2.326 -25.090 1.00 88.31 212 GLY A CA 1
ATOM 1631 C C . GLY A 1 212 ? -2.435 -3.476 -24.207 1.00 88.31 212 GLY A C 1
ATOM 1632 O O . GLY A 1 212 ? -2.878 -4.607 -24.402 1.00 88.31 212 GLY A O 1
ATOM 1633 N N . MET A 1 213 ? -1.547 -3.229 -23.237 1.00 86.38 213 MET A N 1
ATOM 1634 C CA . MET A 1 213 ? -0.962 -4.261 -22.375 1.00 86.38 213 MET A CA 1
ATOM 1635 C C . MET A 1 213 ? -1.428 -4.108 -20.929 1.00 86.38 213 MET A C 1
ATOM 1637 O O . MET A 1 213 ? -0.760 -3.504 -20.087 1.00 86.38 213 MET A O 1
ATOM 1641 N N . LYS A 1 214 ? -2.583 -4.705 -20.643 1.00 89.56 214 LYS A N 1
ATOM 1642 C CA . LYS A 1 214 ? -3.139 -4.777 -19.293 1.00 89.56 214 LYS A CA 1
ATOM 1643 C C . LYS A 1 214 ? -2.451 -5.865 -18.475 1.00 89.56 214 LYS A C 1
ATOM 1645 O O . LYS A 1 214 ? -2.303 -6.995 -18.937 1.00 89.56 214 LYS A O 1
ATOM 1650 N N . SER A 1 215 ? -2.081 -5.529 -17.247 1.00 90.38 215 SER A N 1
ATOM 1651 C CA . SER A 1 215 ? -1.503 -6.440 -16.266 1.00 90.38 215 SER A CA 1
ATOM 1652 C C . SER A 1 215 ? -2.322 -6.407 -14.983 1.00 90.38 215 SER A C 1
ATOM 1654 O O . SER A 1 215 ? -2.654 -5.339 -14.464 1.00 90.38 215 SER A O 1
ATOM 1656 N N . GLN A 1 216 ? -2.652 -7.592 -14.475 1.00 94.88 216 GLN A N 1
ATOM 1657 C CA . GLN A 1 216 ? -3.235 -7.738 -13.148 1.00 94.88 216 GLN A CA 1
ATOM 1658 C C . GLN A 1 216 ? -2.127 -7.633 -12.107 1.00 94.88 216 GLN A C 1
ATOM 1660 O O . GLN A 1 216 ? -1.071 -8.256 -12.235 1.00 94.88 216 GLN A O 1
ATOM 1665 N N . VAL A 1 217 ? -2.398 -6.856 -11.071 1.00 96.19 217 VAL A N 1
ATOM 1666 C CA . VAL A 1 217 ? -1.473 -6.564 -9.988 1.00 96.19 217 VAL A CA 1
ATOM 1667 C C . VAL A 1 217 ? -2.082 -7.015 -8.675 1.00 96.19 217 VAL A C 1
ATOM 1669 O O . VAL A 1 217 ? -3.261 -6.762 -8.410 1.00 96.19 217 VAL A O 1
ATOM 1672 N N . ARG A 1 218 ? -1.249 -7.615 -7.827 1.00 97.94 218 ARG A N 1
ATOM 1673 C CA . ARG A 1 218 ? -1.567 -7.901 -6.434 1.00 97.94 218 ARG A CA 1
ATOM 1674 C C . ARG A 1 218 ? -0.523 -7.277 -5.519 1.00 97.94 218 ARG A C 1
ATOM 1676 O O . ARG A 1 218 ? 0.658 -7.603 -5.590 1.00 97.94 218 ARG A O 1
ATOM 1683 N N . GLU A 1 219 ? -0.982 -6.421 -4.623 1.00 98.31 219 GLU A N 1
ATOM 1684 C CA . GLU A 1 219 ? -0.183 -5.828 -3.558 1.00 98.31 219 GLU A CA 1
ATOM 1685 C C . GLU A 1 219 ? -0.502 -6.534 -2.239 1.00 98.31 219 GLU A C 1
ATOM 1687 O O . GLU A 1 219 ? -1.663 -6.790 -1.917 1.00 98.31 219 GLU A O 1
ATOM 1692 N N . VAL A 1 220 ? 0.531 -6.854 -1.467 1.00 98.69 220 VAL A N 1
ATOM 1693 C CA . VAL A 1 220 ? 0.423 -7.496 -0.159 1.00 98.69 220 VAL A CA 1
ATOM 1694 C C . VAL A 1 220 ? 1.161 -6.646 0.863 1.00 98.69 220 VAL A C 1
ATOM 1696 O O . VAL A 1 220 ? 2.389 -6.630 0.875 1.00 98.69 220 VAL A O 1
ATOM 1699 N N . LEU A 1 221 ? 0.423 -5.975 1.746 1.00 98.56 221 LEU A N 1
ATOM 1700 C CA . LEU A 1 221 ? 0.985 -5.185 2.841 1.00 98.56 221 LEU A CA 1
ATOM 1701 C C . LEU A 1 221 ? 0.840 -5.952 4.158 1.00 98.56 221 LEU A C 1
ATOM 1703 O O . LEU A 1 221 ? -0.258 -6.097 4.698 1.00 98.56 221 LEU A O 1
ATOM 1707 N N . LYS A 1 222 ? 1.963 -6.427 4.692 1.00 98.50 222 LYS A N 1
ATOM 1708 C CA . LYS A 1 222 ? 2.062 -7.147 5.964 1.00 98.50 222 LYS A CA 1
ATOM 1709 C C . LYS A 1 222 ? 2.469 -6.183 7.070 1.00 98.50 222 LYS A C 1
ATOM 1711 O O . LYS A 1 222 ? 3.550 -5.592 7.017 1.00 98.50 222 LYS A O 1
ATOM 1716 N N . VAL A 1 223 ? 1.630 -6.057 8.095 1.00 97.69 223 VAL A N 1
ATOM 1717 C CA . VAL A 1 223 ? 1.922 -5.246 9.285 1.00 97.69 223 VAL A CA 1
ATOM 1718 C C . VAL A 1 223 ? 2.564 -6.148 10.334 1.00 97.69 223 VAL A C 1
ATOM 1720 O O . VAL A 1 223 ? 1.872 -6.812 11.109 1.00 97.69 223 VAL A O 1
ATOM 1723 N N . ALA A 1 224 ? 3.897 -6.207 10.332 1.00 95.31 224 ALA A N 1
ATOM 1724 C CA . ALA A 1 224 ? 4.647 -7.069 11.243 1.00 95.31 224 ALA A CA 1
ATOM 1725 C C . ALA A 1 224 ? 4.473 -6.609 12.700 1.00 95.31 224 ALA A C 1
ATOM 1727 O O . ALA A 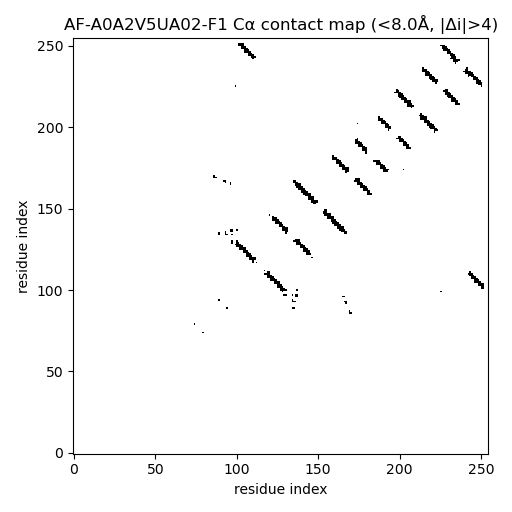1 224 ? 4.114 -7.401 13.575 1.00 95.31 224 ALA A O 1
ATOM 1728 N N . ASP A 1 225 ? 4.658 -5.310 12.943 1.00 94.75 225 ASP A N 1
ATOM 1729 C CA . ASP A 1 225 ? 4.426 -4.655 14.228 1.00 94.75 225 ASP A CA 1
ATOM 1730 C C . ASP A 1 225 ? 4.193 -3.138 14.046 1.00 94.75 225 ASP A C 1
ATOM 1732 O O . ASP A 1 225 ? 4.090 -2.638 12.928 1.00 94.75 225 ASP A O 1
ATOM 1736 N N . ASN A 1 226 ? 4.106 -2.384 15.148 1.00 92.88 226 ASN A N 1
ATOM 1737 C CA . ASN A 1 226 ? 3.820 -0.939 15.137 1.00 92.88 226 ASN A CA 1
ATOM 1738 C C . ASN A 1 226 ? 4.895 -0.075 14.445 1.00 92.88 226 ASN A C 1
ATOM 1740 O O . ASN A 1 226 ? 4.663 1.106 14.167 1.00 92.88 226 ASN A O 1
ATOM 1744 N N . ASN A 1 227 ? 6.083 -0.635 14.233 1.00 96.94 227 ASN A N 1
ATOM 1745 C CA . ASN A 1 227 ? 7.256 0.036 13.695 1.00 96.94 227 ASN A CA 1
ATOM 1746 C C . ASN A 1 227 ? 7.751 -0.583 12.386 1.00 96.94 227 ASN A C 1
ATOM 1748 O O . ASN A 1 227 ? 8.633 0.015 11.771 1.00 96.94 227 ASN A O 1
ATOM 1752 N N . HIS A 1 228 ? 7.202 -1.718 11.947 1.00 97.81 228 HIS A N 1
ATOM 1753 C CA . HIS A 1 228 ? 7.666 -2.438 10.763 1.00 97.81 228 HIS A CA 1
ATOM 1754 C C . HIS A 1 228 ? 6.509 -2.918 9.888 1.00 97.81 228 HIS A C 1
ATOM 1756 O O . HIS A 1 228 ? 5.583 -3.587 10.353 1.00 97.81 228 HIS A O 1
ATOM 1762 N N . MET A 1 229 ? 6.607 -2.628 8.591 1.00 97.81 229 MET A N 1
ATOM 1763 C CA . MET A 1 229 ? 5.692 -3.139 7.571 1.00 97.81 229 MET A CA 1
ATOM 1764 C C . MET A 1 229 ? 6.482 -3.604 6.353 1.00 97.81 229 MET A C 1
ATOM 1766 O O . MET A 1 229 ? 7.537 -3.050 6.044 1.00 97.81 229 MET A O 1
ATOM 1770 N N . MET A 1 230 ? 5.948 -4.586 5.640 1.00 98.38 230 MET A N 1
ATOM 1771 C CA . MET A 1 230 ? 6.492 -5.049 4.369 1.00 98.38 230 MET A CA 1
ATOM 1772 C C . MET A 1 230 ? 5.401 -4.986 3.310 1.00 98.38 230 MET A C 1
ATOM 1774 O O . MET A 1 230 ? 4.308 -5.498 3.535 1.00 98.38 230 MET A O 1
ATOM 1778 N N . LEU A 1 231 ? 5.709 -4.390 2.166 1.00 98.50 231 LEU A N 1
ATOM 1779 C CA . LEU A 1 231 ? 4.879 -4.435 0.972 1.00 98.50 231 LEU A CA 1
ATOM 1780 C C . LEU A 1 231 ? 5.551 -5.346 -0.050 1.00 98.50 231 LEU A C 1
ATOM 1782 O O . LEU A 1 231 ? 6.727 -5.173 -0.357 1.00 98.50 231 LEU A O 1
ATOM 1786 N N . GLU A 1 232 ? 4.805 -6.300 -0.588 1.00 98.25 232 GLU A N 1
ATOM 1787 C CA . GLU A 1 232 ? 5.199 -7.105 -1.741 1.00 98.25 232 GLU A CA 1
ATOM 1788 C C . GLU A 1 232 ? 4.246 -6.816 -2.897 1.00 98.25 232 GLU A C 1
ATOM 1790 O O . GLU A 1 232 ? 3.036 -6.711 -2.703 1.00 98.25 232 GLU A O 1
ATOM 1795 N N . TRP A 1 233 ? 4.790 -6.706 -4.100 1.00 96.69 233 TRP A N 1
ATOM 1796 C CA . TRP A 1 233 ? 4.034 -6.378 -5.297 1.00 96.69 233 TRP A CA 1
ATOM 1797 C C . TRP A 1 233 ? 4.271 -7.423 -6.373 1.00 96.69 233 TRP A C 1
ATOM 1799 O O . TRP A 1 233 ? 5.415 -7.723 -6.736 1.00 96.69 233 TRP A O 1
ATOM 1809 N N . TYR A 1 234 ? 3.171 -7.974 -6.869 1.00 95.56 234 TYR A N 1
ATOM 1810 C CA . TYR A 1 234 ? 3.151 -9.038 -7.851 1.00 95.56 234 TYR A CA 1
ATOM 1811 C C . TYR A 1 234 ? 2.450 -8.561 -9.113 1.00 95.56 234 TYR A C 1
ATOM 1813 O O . TYR A 1 234 ? 1.339 -8.041 -9.051 1.00 95.56 234 TYR A O 1
ATOM 1821 N N . GLU A 1 235 ? 3.082 -8.793 -10.255 1.00 92.81 235 GLU A N 1
ATOM 1822 C CA . GLU A 1 235 ? 2.510 -8.529 -11.572 1.00 92.81 235 GLU A CA 1
ATOM 1823 C C . GLU A 1 235 ? 2.271 -9.840 -12.304 1.00 92.81 235 GLU A C 1
ATOM 1825 O O . GLU A 1 235 ? 3.109 -10.748 -12.278 1.00 92.81 235 GLU A O 1
ATOM 1830 N N . ASN A 1 236 ? 1.139 -9.931 -12.995 1.00 90.00 236 ASN A N 1
ATOM 1831 C CA . ASN A 1 236 ? 0.863 -11.045 -13.880 1.00 90.00 236 ASN A CA 1
ATOM 1832 C C . ASN A 1 236 ? 1.598 -10.853 -15.214 1.00 90.00 236 ASN A C 1
ATOM 1834 O O . ASN A 1 236 ? 1.267 -9.977 -16.010 1.00 90.00 236 ASN A O 1
ATOM 1838 N N . GLN A 1 237 ? 2.581 -11.709 -15.476 1.00 84.69 237 GLN A N 1
ATOM 1839 C CA . GLN A 1 237 ? 3.334 -11.735 -16.723 1.00 84.69 237 GLN A CA 1
ATOM 1840 C C . GLN A 1 237 ? 3.068 -13.058 -17.440 1.00 84.69 237 GLN A C 1
ATOM 1842 O O . GLN A 1 237 ? 3.599 -14.102 -17.060 1.00 84.69 237 GLN A O 1
ATOM 1847 N N . GLY A 1 238 ? 2.237 -13.024 -18.484 1.00 81.06 238 GLY A N 1
ATOM 1848 C CA . GLY A 1 238 ? 1.940 -14.211 -19.293 1.00 81.06 238 GLY A CA 1
ATOM 1849 C C . GLY A 1 238 ? 1.175 -15.305 -18.538 1.00 81.06 238 GLY A C 1
ATOM 1850 O O . GLY A 1 238 ? 1.401 -16.487 -18.779 1.00 81.06 238 GLY A O 1
ATOM 1851 N N . GLY A 1 239 ? 0.294 -14.925 -17.609 1.00 84.81 239 GLY A N 1
ATOM 1852 C CA . GLY A 1 239 ? -0.525 -15.848 -16.818 1.00 84.81 239 GLY A CA 1
ATOM 1853 C C . GLY A 1 239 ? 0.108 -16.285 -15.495 1.00 84.81 239 GLY A C 1
ATOM 1854 O O . GLY A 1 239 ? -0.523 -17.033 -14.752 1.00 84.81 239 GLY A O 1
ATOM 1855 N N . GLN A 1 240 ? 1.322 -15.826 -15.179 1.00 88.25 240 GLN A N 1
ATOM 1856 C CA . GLN A 1 240 ? 2.016 -16.142 -13.930 1.00 88.25 240 GLN A CA 1
ATOM 1857 C C . GLN A 1 240 ? 2.309 -14.879 -13.127 1.00 88.25 240 GLN A C 1
ATOM 1859 O O . GLN A 1 240 ? 2.829 -13.901 -13.663 1.00 88.25 240 GLN A O 1
ATOM 1864 N N . GLU A 1 241 ? 2.019 -14.913 -11.827 1.00 91.56 241 GLU A N 1
ATOM 1865 C CA . GLU A 1 241 ? 2.418 -13.843 -10.916 1.00 91.56 241 GLU A CA 1
ATOM 1866 C C . GLU A 1 241 ? 3.922 -13.896 -10.644 1.00 91.56 241 GLU A C 1
ATOM 1868 O O . GLU A 1 241 ? 4.468 -14.933 -10.256 1.00 91.56 241 GLU A O 1
ATOM 1873 N N . LYS A 1 242 ? 4.587 -12.752 -10.791 1.00 91.44 242 LYS A N 1
ATOM 1874 C CA . LYS A 1 242 ? 5.988 -12.567 -10.412 1.00 91.44 242 LYS A CA 1
ATOM 1875 C C . LYS A 1 242 ? 6.110 -11.401 -9.450 1.00 91.44 242 LYS A C 1
ATOM 1877 O O . LYS A 1 242 ? 5.518 -10.353 -9.684 1.00 91.44 242 LYS A O 1
ATOM 1882 N N . LYS A 1 243 ? 6.900 -11.572 -8.387 1.00 93.38 243 LYS A N 1
ATOM 1883 C CA . LYS A 1 243 ? 7.243 -10.463 -7.489 1.00 93.38 243 LYS A CA 1
ATOM 1884 C C . LYS A 1 243 ? 8.174 -9.502 -8.228 1.00 93.38 243 LYS A C 1
ATOM 1886 O O . LYS A 1 243 ? 9.291 -9.889 -8.562 1.00 93.38 243 LYS A O 1
ATOM 1891 N N . THR A 1 244 ? 7.717 -8.279 -8.474 1.00 92.94 244 THR A N 1
ATOM 1892 C CA . THR A 1 244 ? 8.486 -7.241 -9.185 1.00 92.94 244 THR A CA 1
ATOM 1893 C C . THR A 1 244 ? 8.946 -6.121 -8.261 1.00 92.94 244 THR A C 1
ATOM 1895 O O . THR A 1 244 ? 9.911 -5.425 -8.583 1.00 92.94 244 THR A O 1
ATOM 1898 N N . MET A 1 245 ? 8.334 -5.987 -7.080 1.00 95.06 245 MET A N 1
ATOM 1899 C CA . MET A 1 245 ? 8.732 -5.002 -6.080 1.00 95.06 245 MET A CA 1
ATOM 1900 C C . MET A 1 245 ? 8.538 -5.518 -4.646 1.00 95.06 245 MET A C 1
ATOM 1902 O O . MET A 1 245 ? 7.624 -6.285 -4.342 1.00 95.06 245 MET A O 1
ATOM 1906 N N . GLU A 1 246 ? 9.434 -5.091 -3.759 1.00 97.50 246 GLU A N 1
ATOM 1907 C CA . GLU A 1 246 ? 9.365 -5.318 -2.316 1.00 97.50 246 GLU A CA 1
ATOM 1908 C C . GLU A 1 246 ? 9.812 -4.053 -1.585 1.00 97.50 246 GLU A C 1
ATOM 1910 O O . GLU A 1 246 ? 10.859 -3.485 -1.898 1.00 97.50 246 GLU A O 1
ATOM 1915 N N . ILE A 1 247 ? 9.046 -3.623 -0.588 1.00 98.06 247 ILE A N 1
ATOM 1916 C CA . ILE A 1 247 ? 9.348 -2.448 0.224 1.00 98.06 247 ILE A CA 1
ATOM 1917 C C . ILE A 1 247 ? 9.329 -2.844 1.690 1.00 98.06 247 ILE A C 1
ATOM 1919 O O . ILE A 1 247 ? 8.346 -3.384 2.187 1.00 98.06 247 ILE A O 1
ATOM 1923 N N . ASN A 1 248 ? 10.405 -2.529 2.400 1.00 98.50 248 ASN A N 1
ATOM 1924 C CA . ASN A 1 248 ? 10.481 -2.680 3.844 1.00 98.50 248 ASN A CA 1
ATOM 1925 C C . ASN A 1 248 ? 10.421 -1.297 4.484 1.00 98.50 248 ASN A C 1
ATOM 1927 O O . ASN A 1 248 ? 11.300 -0.466 4.245 1.00 98.50 248 ASN A O 1
ATOM 1931 N N . TYR A 1 249 ? 9.391 -1.066 5.292 1.00 98.38 249 TYR A N 1
ATOM 1932 C CA . TYR A 1 249 ? 9.164 0.175 6.016 1.00 98.38 249 TYR A CA 1
ATOM 1933 C C . TYR A 1 249 ? 9.596 0.036 7.472 1.00 98.38 249 TYR A C 1
ATOM 1935 O O . TYR A 1 249 ? 9.291 -0.952 8.141 1.00 98.38 249 TYR A O 1
ATOM 1943 N N . THR A 1 250 ? 10.234 1.081 7.985 1.00 98.31 250 THR A N 1
ATOM 1944 C CA . THR A 1 250 ? 10.536 1.248 9.406 1.00 98.31 250 THR A CA 1
ATOM 1945 C C . THR A 1 250 ? 10.044 2.610 9.853 1.00 98.31 250 THR A C 1
ATOM 1947 O O . THR A 1 250 ? 10.329 3.619 9.201 1.00 98.31 250 THR A O 1
ATOM 1950 N N . ARG A 1 251 ? 9.306 2.671 10.960 1.00 97.25 251 ARG A N 1
ATOM 1951 C CA . ARG A 1 251 ? 8.807 3.940 11.491 1.00 97.25 251 ARG A CA 1
ATOM 1952 C C . ARG A 1 251 ? 9.990 4.872 11.758 1.00 97.25 251 ARG A C 1
ATOM 1954 O O . ARG A 1 251 ? 10.968 4.496 12.404 1.00 97.25 251 ARG A O 1
ATOM 1961 N N . ALA A 1 252 ? 9.918 6.092 11.238 1.00 92.94 252 ALA A N 1
ATOM 1962 C CA . ALA A 1 252 ? 10.919 7.105 11.515 1.00 92.94 252 ALA A CA 1
ATOM 1963 C C . ALA A 1 252 ? 10.816 7.485 12.999 1.00 92.94 252 ALA A C 1
ATOM 1965 O O . ALA A 1 252 ? 9.737 7.842 13.481 1.00 92.94 252 ALA A O 1
ATOM 1966 N N . GLY A 1 253 ? 11.928 7.377 13.731 1.00 79.31 253 GLY A N 1
ATOM 1967 C CA . GLY A 1 253 ? 12.000 7.836 15.116 1.00 79.31 253 GLY A CA 1
ATOM 1968 C C . GLY A 1 253 ? 11.585 9.305 15.231 1.00 79.31 253 GLY A C 1
ATOM 1969 O O . GLY A 1 253 ? 11.677 10.064 14.261 1.00 79.31 253 GLY A O 1
ATOM 1970 N N . LYS A 1 254 ? 11.111 9.714 16.414 1.00 59.31 254 LYS A N 1
ATOM 1971 C CA . LYS A 1 254 ? 10.882 11.137 16.694 1.00 59.31 254 LYS A CA 1
ATOM 1972 C C . LYS A 1 254 ? 12.213 11.871 16.483 1.00 59.31 254 LYS A C 1
ATOM 1974 O O . LYS A 1 254 ? 13.196 11.512 17.127 1.00 59.31 254 LYS A O 1
ATOM 1979 N N . LYS A 1 255 ? 12.241 12.812 15.537 1.00 42.50 255 LYS A N 1
ATOM 1980 C CA . LYS A 1 255 ? 13.320 13.800 15.443 1.00 42.50 255 LYS A CA 1
ATOM 1981 C C . LYS A 1 255 ? 13.215 14.778 16.602 1.00 42.50 255 LYS A C 1
ATOM 1983 O O . LYS A 1 255 ? 12.062 15.057 17.006 1.00 42.50 255 LYS A O 1
#

Sequence (255 aa):
MPAPRRNELFTFRTCHLPAVTDRWQDASMKILMPLITILFATLIATPSFAQTTSTSPAGASSSSAAQPAASGGQPNQQEMMKQMMEMSKLNENHKLLSSLDGNWNYTIKFWMNPDPNAKPQESKGTATRKSVMGGRYVMMDVSGKMQMPGEDGKMKDVQFKGMGLEGYDNVKKKFIGSWIDNMGTGIQFSEGTYDPATKTFTYTSEMEMVPGMKSQVREVLKVADNNHMMLEWYENQGGQEKKTMEINYTRAGKK

Solvent-accessible surface area (backbone atoms only — not comparable to full-atom values): 15946 Å² total; per-residue (Å²): 138,85,89,86,93,82,93,84,87,89,78,92,81,90,81,82,86,82,88,85,85,79,90,84,87,80,84,88,86,88,80,84,83,81,89,81,89,82,88,78,88,81,85,89,80,85,80,90,77,75,93,74,90,74,81,84,80,91,80,86,85,88,78,96,72,79,83,79,77,91,80,77,88,69,70,56,72,68,56,49,50,50,49,53,54,58,52,69,54,84,52,70,67,29,50,56,60,46,68,65,43,42,50,27,34,35,42,38,36,37,52,84,62,90,53,90,83,59,79,59,51,75,40,52,37,39,38,38,33,38,57,35,87,91,49,54,31,34,40,32,44,37,41,35,48,43,76,42,68,42,99,84,66,46,74,39,85,40,84,43,42,36,41,37,44,35,36,54,40,63,85,79,69,29,35,36,38,37,40,41,44,80,87,60,89,64,75,45,53,32,45,27,50,74,42,80,92,72,37,27,38,41,34,40,33,70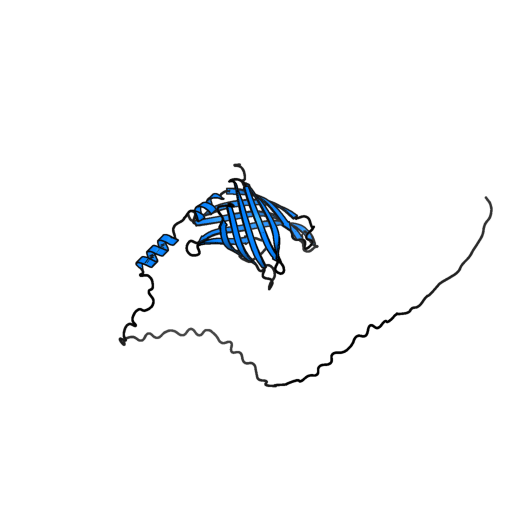,45,64,92,44,93,94,48,76,30,51,34,41,39,38,41,33,50,79,51,101,48,34,37,36,38,40,31,27,39,41,60,92,90,39,77,40,78,37,36,40,34,44,36,36,51,51,72,89,126

Foldseek 3Di:
DDDDDDDDDDDDDDDDDDDDDDDDDDDDDDDDDDDDDDDDDDDDDDDDDDDDDDDDDDDDDDDDDDDDDDDDDDDDPVVVVVVVVVQPDDDVQLVLLQLLAAKKKKKKWFDPDPPPPDGTDIWIWMKGWHQPPPSFKIKMKIWIWDFDQDPVRDTDIDIKIKIKIWGARSVVRWIKMWMDIPPDDDIWIWTWDADPVQRKIKIWTWDPPDPPDIKIKIWIWGPPDSFWIKIWIWIQDPNDTDTGMIMIIGGDPDD

Mean predicted aligned error: 15.73 Å